Protein AF-0000000079696296 (afdb_homodimer)

Structure (mmCIF, N/CA/C/O backbone):
data_AF-0000000079696296-model_v1
#
loop_
_entity.id
_entity.type
_entity.pdbx_description
1 polymer 'Uncharacterized protein'
#
loop_
_atom_site.group_PDB
_atom_site.id
_atom_site.type_symbol
_atom_site.label_atom_id
_atom_site.label_alt_id
_atom_site.label_comp_id
_atom_site.label_asym_id
_atom_site.label_entity_id
_atom_site.label_seq_id
_atom_site.pdbx_PDB_ins_code
_atom_site.Cartn_x
_atom_site.Cartn_y
_atom_site.Cartn_z
_atom_site.occupancy
_atom_site.B_iso_or_equiv
_atom_site.auth_seq_id
_atom_site.auth_comp_id
_atom_site.auth_asym_id
_atom_site.auth_atom_id
_atom_site.pdbx_PDB_model_num
ATOM 1 N N . MET A 1 1 ? -10.234 24.984 3.297 1 81.88 1 MET A N 1
ATOM 2 C CA . MET A 1 1 ? -9.164 25.359 4.211 1 81.88 1 MET A CA 1
ATOM 3 C C . MET A 1 1 ? -8.484 26.656 3.75 1 81.88 1 MET A C 1
ATOM 5 O O . MET A 1 1 ? -7.59 27.156 4.422 1 81.88 1 MET A O 1
ATOM 9 N N . LYS A 1 2 ? -9.031 27.219 2.721 1 84.88 2 LYS A N 1
ATOM 10 C CA . LYS A 1 2 ? -8.477 28.453 2.209 1 84.88 2 LYS A CA 1
ATOM 11 C C . LYS A 1 2 ? -8.562 29.578 3.254 1 84.88 2 LYS A C 1
ATOM 13 O O . LYS A 1 2 ? -7.66 30.406 3.359 1 84.88 2 LYS A O 1
ATOM 18 N N . ASP A 1 3 ? -9.648 29.547 3.98 1 90.44 3 ASP A N 1
ATOM 19 C CA . ASP A 1 3 ? -9.867 30.578 5 1 90.44 3 ASP A CA 1
ATOM 20 C C . ASP A 1 3 ? -8.781 30.516 6.074 1 90.44 3 ASP A C 1
ATOM 22 O O . ASP A 1 3 ? -8.344 31.562 6.582 1 90.44 3 ASP A O 1
ATOM 26 N N . ILE A 1 4 ? -8.289 29.391 6.375 1 94.56 4 ILE A N 1
ATOM 27 C CA . ILE A 1 4 ? -7.273 29.25 7.41 1 94.56 4 ILE A CA 1
ATOM 28 C C . ILE A 1 4 ? -5.902 29.625 6.84 1 94.56 4 ILE A C 1
ATOM 30 O O . ILE A 1 4 ? -5.121 30.328 7.488 1 94.56 4 ILE A O 1
ATOM 34 N N . TRP A 1 5 ? -5.648 29.234 5.625 1 94.5 5 TRP A N 1
ATOM 35 C CA . TRP A 1 5 ? -4.383 29.578 4.98 1 94.5 5 TRP A CA 1
ATOM 36 C C . TRP A 1 5 ? -4.211 31.094 4.875 1 94.5 5 TRP A C 1
ATOM 38 O O . TRP A 1 5 ? -3.096 31.609 4.984 1 94.5 5 TRP A O 1
ATOM 48 N N . ASN A 1 6 ? -5.367 31.781 4.785 1 93.5 6 ASN A N 1
ATOM 49 C CA . ASN A 1 6 ? -5.316 33.219 4.508 1 93.5 6 ASN A CA 1
ATOM 50 C C . ASN A 1 6 ? -5.574 34.031 5.766 1 93.5 6 ASN A C 1
ATOM 52 O O . ASN A 1 6 ? -5.867 35.219 5.68 1 93.5 6 ASN A O 1
ATOM 56 N N . LEU A 1 7 ? -5.559 33.438 6.816 1 94.25 7 LEU A N 1
ATOM 57 C CA . LEU A 1 7 ? -5.672 34.188 8.055 1 94.25 7 LEU A CA 1
ATOM 58 C C . LEU A 1 7 ? -4.652 35.344 8.086 1 94.25 7 LEU A C 1
ATOM 60 O O . LEU A 1 7 ? -3.506 35.156 7.676 1 94.25 7 LEU A O 1
ATOM 64 N N . GLN A 1 8 ? -5.137 36.469 8.555 1 93.5 8 GLN A N 1
ATOM 65 C CA . GLN A 1 8 ? -4.227 37.594 8.695 1 93.5 8 GLN A CA 1
ATOM 66 C C . GLN A 1 8 ? -3.064 37.25 9.625 1 93.5 8 GLN A C 1
ATOM 68 O O . GLN A 1 8 ? -3.238 36.531 10.609 1 93.5 8 GLN A O 1
ATOM 73 N N . PRO A 1 9 ? -1.909 37.844 9.234 1 90.94 9 PRO A N 1
ATOM 74 C CA . PRO A 1 9 ? -0.784 37.625 10.141 1 90.94 9 PRO A CA 1
ATOM 75 C C . PRO A 1 9 ? -1.109 38 11.586 1 90.94 9 PRO A C 1
ATOM 77 O O . PRO A 1 9 ? -1.724 39.031 11.844 1 90.94 9 PRO A O 1
ATOM 80 N N . GLY A 1 10 ? -0.818 37.125 12.477 1 91.56 10 GLY A N 1
ATOM 81 C CA . GLY A 1 10 ? -1.023 37.406 13.891 1 91.56 10 GLY A CA 1
ATOM 82 C C . GLY A 1 10 ? -2.326 36.812 14.422 1 91.56 10 GLY A C 1
ATOM 83 O O . GLY A 1 10 ? -2.52 36.719 15.633 1 91.56 10 GLY A O 1
ATOM 84 N N . THR A 1 11 ? -3.23 36.531 13.461 1 95.69 11 THR A N 1
ATOM 85 C CA . THR A 1 11 ? -4.484 35.906 13.867 1 95.69 11 THR A CA 1
ATOM 86 C C . THR A 1 11 ? -4.348 34.406 13.891 1 95.69 11 THR A C 1
ATOM 88 O O . THR A 1 11 ? -3.877 33.781 12.922 1 95.69 11 THR A O 1
ATOM 91 N N . ARG A 1 12 ? -4.711 33.875 15.102 1 96.88 12 ARG A N 1
ATOM 92 C CA . ARG A 1 12 ? -4.617 32.406 15.25 1 96.88 12 ARG A CA 1
ATOM 93 C C . ARG A 1 12 ? -5.91 31.828 15.812 1 96.88 12 ARG A C 1
ATOM 95 O O . ARG A 1 12 ? -6.629 32.5 16.547 1 96.88 12 ARG A O 1
ATOM 102 N N . ILE A 1 13 ? -6.145 30.594 15.461 1 97.19 13 ILE A N 1
ATOM 103 C CA . ILE A 1 13 ? -7.262 29.844 16.016 1 97.19 13 ILE A CA 1
ATOM 104 C C . ILE A 1 13 ? -6.824 29.125 17.281 1 97.19 13 ILE A C 1
ATOM 106 O O . ILE A 1 13 ? -5.875 28.328 17.266 1 97.19 13 ILE A O 1
ATOM 110 N N . VAL A 1 14 ? -7.523 29.438 18.328 1 96.94 14 VAL A N 1
ATOM 111 C CA . VAL A 1 14 ? -7.168 28.828 19.609 1 96.94 14 VAL A CA 1
ATOM 112 C C . VAL A 1 14 ? -7.766 27.422 19.688 1 96.94 14 VAL A C 1
ATOM 114 O O . VAL A 1 14 ? -8.961 27.234 19.469 1 96.94 14 VAL A O 1
ATOM 117 N N . VAL A 1 15 ? -6.867 26.422 19.953 1 96.88 15 VAL A N 1
ATOM 118 C CA . VAL A 1 15 ? -7.316 25.031 20.078 1 96.88 15 VAL A CA 1
ATOM 119 C C . VAL A 1 15 ? -7.105 24.547 21.516 1 96.88 15 VAL A C 1
ATOM 121 O O . VAL A 1 15 ? -6 24.656 22.047 1 96.88 15 VAL A O 1
ATOM 124 N N . GLU A 1 16 ? -8.195 24.062 22.031 1 95.44 16 GLU A N 1
ATOM 125 C CA . GLU A 1 16 ? -8.094 23.469 23.359 1 95.44 16 GLU A CA 1
ATOM 126 C C . GLU A 1 16 ? -7.648 22.016 23.297 1 95.44 16 GLU A C 1
ATOM 128 O O . GLU A 1 16 ? -7.77 21.375 22.266 1 95.44 16 GLU A O 1
ATOM 133 N N . ALA A 1 17 ? -7.121 21.531 24.406 1 95.88 17 ALA A N 1
ATOM 134 C CA . ALA A 1 17 ? -6.699 20.141 24.5 1 95.88 17 ALA A CA 1
ATOM 135 C C . ALA A 1 17 ? -7.164 19.5 25.812 1 95.88 17 ALA A C 1
ATOM 137 O O . ALA A 1 17 ? -7.445 20.219 26.781 1 95.88 17 ALA A O 1
ATOM 138 N N . ASN A 1 18 ? -7.281 18.266 25.828 1 95.69 18 ASN A N 1
ATOM 139 C CA . ASN A 1 18 ? -7.625 17.578 27.062 1 95.69 18 ASN A CA 1
ATOM 140 C C . ASN A 1 18 ? -6.395 17.359 27.953 1 95.69 18 ASN A C 1
ATOM 142 O O . ASN A 1 18 ? -5.324 17.906 27.672 1 95.69 18 ASN A O 1
ATOM 146 N N . GLN A 1 19 ? -6.574 16.594 28.906 1 94.44 19 GLN A N 1
ATOM 147 C CA . GLN A 1 19 ? -5.516 16.406 29.891 1 94.44 19 GLN A CA 1
ATOM 148 C C . GLN A 1 19 ? -4.328 15.656 29.297 1 94.44 19 GLN A C 1
ATOM 150 O O . GLN A 1 19 ? -3.225 15.688 29.844 1 94.44 19 GLN A O 1
ATOM 155 N N . TYR A 1 20 ? -4.582 14.992 28.141 1 93.5 20 TYR A N 1
ATOM 156 C CA . TYR A 1 20 ? -3.529 14.219 27.5 1 93.5 20 TYR A CA 1
ATOM 157 C C . TYR A 1 20 ? -2.875 15.016 26.375 1 93.5 20 TYR A C 1
ATOM 159 O O . TYR A 1 20 ? -2.033 14.484 25.641 1 93.5 20 TYR A O 1
ATOM 167 N N . GLY A 1 21 ? -3.373 16.25 26.188 1 93.38 21 GLY A N 1
ATOM 168 C CA . GLY A 1 21 ? -2.775 17.078 25.156 1 93.38 21 GLY A CA 1
ATOM 169 C C . GLY A 1 21 ? -3.395 16.859 23.781 1 93.38 21 GLY A C 1
ATOM 170 O O . GLY A 1 21 ? -2.826 17.266 22.766 1 93.38 21 GLY A O 1
ATOM 171 N N . GLN A 1 22 ? -4.527 16.172 23.828 1 93.94 22 GLN A N 1
ATOM 172 C CA . GLN A 1 22 ? -5.227 15.938 22.578 1 93.94 22 GLN A CA 1
ATOM 173 C C . GLN A 1 22 ? -6.199 17.078 22.266 1 93.94 22 GLN A C 1
ATOM 175 O O . GLN A 1 22 ? -6.965 17.5 23.125 1 93.94 22 GLN A O 1
ATOM 180 N N . PRO A 1 23 ? -6.113 17.562 21.016 1 95.38 23 PRO A N 1
ATOM 181 C CA . PRO A 1 23 ? -7.062 18.625 20.656 1 95.38 23 PRO A CA 1
ATOM 182 C C . PRO A 1 23 ? -8.516 18.203 20.859 1 95.38 23 PRO A C 1
ATOM 184 O O . PRO A 1 23 ? -8.883 17.062 20.531 1 95.38 23 PRO A O 1
ATOM 187 N N . ILE A 1 24 ? -9.281 19.078 21.375 1 94.75 24 ILE A N 1
ATOM 188 C CA . ILE A 1 24 ? -10.695 18.812 21.594 1 94.75 24 ILE A CA 1
ATOM 189 C C . ILE A 1 24 ? -11.531 20 21.156 1 94.75 24 ILE A C 1
ATOM 191 O O . ILE A 1 24 ? -11 21.109 21 1 94.75 24 ILE A O 1
ATOM 195 N N . GLY A 1 25 ? -12.852 19.781 20.938 1 92.19 25 GLY A N 1
ATOM 196 C CA . GLY A 1 25 ? -13.758 20.875 20.578 1 92.19 25 GLY A CA 1
ATOM 197 C C . GLY A 1 25 ? -13.852 21.078 19.078 1 92.19 25 GLY A C 1
ATOM 198 O O . GLY A 1 25 ? -13.305 20.312 18.297 1 92.19 25 GLY A O 1
ATOM 199 N N . LYS A 1 26 ? -14.594 22.062 18.766 1 92.75 26 LYS A N 1
ATOM 200 C CA . LYS A 1 26 ? -14.883 22.328 17.359 1 92.75 26 LYS A CA 1
ATOM 201 C C . LYS A 1 26 ? -13.625 22.75 16.609 1 92.75 26 LYS A C 1
ATOM 203 O O . LYS A 1 26 ? -13.438 22.375 15.445 1 92.75 26 LYS A O 1
ATOM 208 N N . GLU A 1 27 ? -12.766 23.438 17.312 1 94.12 27 GLU A N 1
ATOM 209 C CA . GLU A 1 27 ? -11.562 23.922 16.656 1 94.12 27 GLU A CA 1
ATOM 210 C C . GLU A 1 27 ? -10.562 22.797 16.391 1 94.12 27 GLU A C 1
ATOM 212 O O . GLU A 1 27 ? -9.68 22.922 15.547 1 94.12 27 GLU A O 1
ATOM 217 N N . ALA A 1 28 ? -10.719 21.719 17.125 1 95.38 28 ALA A N 1
ATOM 218 C CA . ALA A 1 28 ? -9.883 20.547 16.891 1 95.38 28 ALA A CA 1
ATOM 219 C C . ALA A 1 28 ? -10.094 20 15.477 1 95.38 28 ALA A C 1
ATOM 221 O O . ALA A 1 28 ? -9.141 19.562 14.82 1 95.38 28 ALA A O 1
ATOM 222 N N . SER A 1 29 ? -11.312 20.062 15.023 1 95.75 29 SER A N 1
ATOM 223 C CA . SER A 1 29 ? -11.625 19.594 13.68 1 95.75 29 SER A CA 1
ATOM 224 C C . SER A 1 29 ? -10.938 20.438 12.617 1 95.75 29 SER A C 1
ATOM 226 O O . SER A 1 29 ? -10.453 19.922 11.609 1 95.75 29 SER A O 1
ATOM 228 N N . LYS A 1 30 ? -10.906 21.719 12.891 1 96.19 30 LYS A N 1
ATOM 229 C CA . LYS A 1 30 ? -10.242 22.625 11.953 1 96.19 30 LYS A CA 1
ATOM 230 C C . LYS A 1 30 ? -8.742 22.328 11.875 1 96.19 30 LYS A C 1
ATOM 232 O O . LYS A 1 30 ? -8.156 22.359 10.797 1 96.19 30 LYS A O 1
ATOM 237 N N . LEU A 1 31 ? -8.219 22 12.977 1 97.12 31 LEU A N 1
ATOM 238 C CA . LEU A 1 31 ? -6.797 21.656 13.016 1 97.12 31 LEU A CA 1
ATOM 239 C C . LEU A 1 31 ? -6.512 20.422 12.188 1 97.12 31 LEU A C 1
ATOM 241 O O . LEU A 1 31 ? -5.629 20.422 11.328 1 97.12 31 LEU A O 1
ATOM 245 N N . VAL A 1 32 ? -7.277 19.438 12.414 1 96.75 32 VAL A N 1
ATOM 246 C CA . VAL A 1 32 ? -7.07 18.156 11.734 1 96.75 32 VAL A CA 1
ATOM 247 C C . VAL A 1 32 ? -7.207 18.344 10.227 1 96.75 32 VAL A C 1
ATOM 249 O O . VAL A 1 32 ? -6.383 17.859 9.453 1 96.75 32 VAL A O 1
ATOM 252 N N . GLU A 1 33 ? -8.219 19.094 9.82 1 97.25 33 GLU A N 1
ATOM 253 C CA . GLU A 1 33 ? -8.422 19.375 8.398 1 97.25 33 GLU A CA 1
ATOM 254 C C . GLU A 1 33 ? -7.238 20.141 7.812 1 97.25 33 GLU A C 1
ATOM 256 O O . GLU A 1 33 ? -6.793 19.859 6.699 1 97.25 33 GLU A O 1
ATOM 261 N N . PHE A 1 34 ? -6.75 21.031 8.547 1 98 34 PHE A N 1
ATOM 262 C CA . PHE A 1 34 ? -5.629 21.844 8.086 1 98 34 PHE A CA 1
ATOM 263 C C . PHE A 1 34 ? -4.379 20.984 7.914 1 98 34 PHE A C 1
ATOM 265 O O . PHE A 1 34 ? -3.672 21.109 6.91 1 98 34 PHE A O 1
ATOM 272 N N . LEU A 1 35 ? -4.117 20.078 8.906 1 98.25 35 LEU A N 1
ATOM 273 C CA . LEU A 1 35 ? -2.973 19.172 8.797 1 98.25 35 LEU A CA 1
ATOM 274 C C . LEU A 1 35 ? -3.08 18.297 7.547 1 98.25 35 LEU A C 1
ATOM 276 O O . LEU A 1 35 ? -2.072 18 6.902 1 98.25 35 LEU A O 1
ATOM 280 N N . GLY A 1 36 ? -4.289 17.969 7.23 1 98 36 GLY A N 1
ATOM 281 C CA . GLY A 1 36 ? -4.535 17.219 6.004 1 98 36 GLY A CA 1
ATOM 282 C C . GLY A 1 36 ? -4.141 18 4.754 1 98 36 GLY A C 1
ATOM 283 O O . GLY A 1 36 ? -3.582 17.422 3.818 1 98 36 GLY A O 1
ATOM 284 N N . THR A 1 37 ? -4.426 19.281 4.719 1 97.69 37 THR A N 1
ATOM 285 C CA . THR A 1 37 ? -4.059 20.109 3.566 1 97.69 37 THR A CA 1
ATOM 286 C C . THR A 1 37 ? -2.543 20.219 3.449 1 97.69 37 THR A C 1
ATOM 288 O O . THR A 1 37 ? -1.997 20.203 2.346 1 97.69 37 THR A O 1
ATOM 291 N N . ILE A 1 38 ? -1.916 20.312 4.566 1 97.25 38 ILE A N 1
ATOM 292 C CA . ILE A 1 38 ? -0.458 20.375 4.578 1 97.25 38 ILE A CA 1
ATOM 293 C C . ILE A 1 38 ? 0.114 19.078 3.99 1 97.25 38 ILE A C 1
ATOM 295 O O . ILE A 1 38 ? 0.98 19.125 3.113 1 97.25 38 ILE A O 1
ATOM 299 N N . ALA A 1 39 ? -0.411 17.953 4.441 1 97.31 39 ALA A N 1
ATOM 300 C CA . ALA A 1 39 ? 0.077 16.641 4.023 1 97.31 39 ALA A CA 1
ATOM 301 C C . ALA A 1 39 ? -0.071 16.453 2.514 1 97.31 39 ALA A C 1
ATOM 303 O O . ALA A 1 39 ? 0.713 15.742 1.889 1 97.31 39 ALA A O 1
ATOM 304 N N . ARG A 1 40 ? -1.024 17.203 1.96 1 95.81 40 ARG A N 1
ATOM 305 C CA . ARG A 1 40 ? -1.335 17.016 0.547 1 95.81 40 ARG A CA 1
ATOM 306 C C . ARG A 1 40 ? -0.688 18.094 -0.31 1 95.81 40 ARG A C 1
ATOM 308 O O . ARG A 1 40 ? -0.879 18.125 -1.527 1 95.81 40 ARG A O 1
ATOM 315 N N . THR A 1 41 ? 0.033 18.984 0.364 1 93.75 41 THR A N 1
ATOM 316 C CA . THR A 1 41 ? 0.703 20.062 -0.357 1 93.75 41 THR A CA 1
ATOM 317 C C . THR A 1 41 ? 2.176 19.719 -0.579 1 93.75 41 THR A C 1
ATOM 319 O O . THR A 1 41 ? 2.99 19.844 0.338 1 93.75 41 THR A O 1
ATOM 322 N N . GLY A 1 42 ? 2.543 19.422 -1.773 1 91.44 42 GLY A N 1
ATOM 323 C CA . GLY A 1 42 ? 3.854 18.906 -2.133 1 91.44 42 GLY A CA 1
ATOM 324 C C . GLY A 1 42 ? 4.98 19.875 -1.852 1 91.44 42 GLY A C 1
ATOM 325 O O . GLY A 1 42 ? 6.094 19.469 -1.525 1 91.44 42 GLY A O 1
ATOM 326 N N . SER A 1 43 ? 4.691 21.141 -1.974 1 91.69 43 SER A N 1
ATOM 327 C CA . SER A 1 43 ? 5.723 22.156 -1.73 1 91.69 43 SER A CA 1
ATOM 328 C C . SER A 1 43 ? 6.055 22.25 -0.245 1 91.69 43 SER A C 1
ATOM 330 O O . SER A 1 43 ? 7.129 22.734 0.124 1 91.69 43 SER A O 1
ATOM 332 N N . ILE A 1 44 ? 5.152 21.797 0.609 1 94.88 44 ILE A N 1
ATOM 333 C CA . ILE A 1 44 ? 5.34 21.828 2.055 1 94.88 44 ILE A CA 1
ATOM 334 C C . ILE A 1 44 ? 5.766 20.453 2.561 1 94.88 44 ILE A C 1
ATOM 336 O O . ILE A 1 44 ? 6.688 20.344 3.369 1 94.88 44 ILE A O 1
ATOM 340 N N . CYS A 1 45 ? 5.059 19.516 2.078 1 95 45 CYS A N 1
ATOM 341 C CA . CYS A 1 45 ? 5.277 18.125 2.465 1 95 45 CYS A CA 1
ATOM 342 C C . CYS A 1 45 ? 5.586 17.266 1.246 1 95 45 CYS A C 1
ATOM 344 O O . CYS A 1 45 ? 4.699 16.594 0.708 1 95 45 CYS A O 1
ATOM 346 N N . PRO A 1 46 ? 6.812 17.203 0.864 1 91.94 46 PRO A N 1
ATOM 347 C CA . PRO A 1 46 ? 7.16 16.531 -0.389 1 91.94 46 PRO A CA 1
ATOM 348 C C . PRO A 1 46 ? 6.875 15.031 -0.352 1 91.94 46 PRO A C 1
ATOM 350 O O . PRO A 1 46 ? 7.043 14.391 0.69 1 91.94 46 PRO A O 1
ATOM 353 N N . LEU A 1 47 ? 6.594 14.523 -1.513 1 91.44 47 LEU A N 1
ATOM 354 C CA . LEU A 1 47 ? 6.207 13.117 -1.613 1 91.44 47 LEU A CA 1
ATOM 355 C C . LEU A 1 47 ? 7.336 12.289 -2.225 1 91.44 47 LEU A C 1
ATOM 357 O O . LEU A 1 47 ? 7.207 11.07 -2.365 1 91.44 47 LEU A O 1
ATOM 361 N N . ASN A 1 48 ? 8.422 12.867 -2.514 1 84.75 48 ASN A N 1
ATOM 362 C CA . ASN A 1 48 ? 9.469 12.203 -3.285 1 84.75 48 ASN A CA 1
ATOM 363 C C . ASN A 1 48 ? 10.312 11.281 -2.41 1 84.75 48 ASN A C 1
ATOM 365 O O . ASN A 1 48 ? 11.141 10.523 -2.918 1 84.75 48 ASN A O 1
ATOM 369 N N . THR A 1 49 ? 10.102 11.453 -1.119 1 88.12 49 THR A N 1
ATOM 370 C CA . THR A 1 49 ? 10.781 10.516 -0.226 1 88.12 49 THR A CA 1
ATOM 371 C C . THR A 1 49 ? 9.883 9.336 0.108 1 88.12 49 THR A C 1
ATOM 373 O O . THR A 1 49 ? 8.672 9.492 0.292 1 88.12 49 THR A O 1
ATOM 376 N N . LYS A 1 50 ? 10.453 8.219 0.134 1 87.31 50 LYS A N 1
ATOM 377 C CA . LYS A 1 50 ? 9.688 7.008 0.414 1 87.31 50 LYS A CA 1
ATOM 378 C C . LYS A 1 50 ? 9.172 7.004 1.852 1 87.31 50 LYS A C 1
ATOM 380 O O . LYS A 1 50 ? 8 6.723 2.094 1 87.31 50 LYS A O 1
ATOM 385 N N . HIS A 1 51 ? 10.094 7.371 2.844 1 94.19 51 HIS A N 1
ATOM 386 C CA . HIS A 1 51 ? 9.766 7.246 4.258 1 94.19 51 HIS A CA 1
ATOM 387 C C . HIS A 1 51 ? 9.719 8.609 4.938 1 94.19 51 HIS A C 1
ATOM 389 O O . HIS A 1 51 ? 10.562 9.469 4.676 1 94.19 51 HIS A O 1
ATOM 395 N N . TRP A 1 52 ? 8.789 8.82 5.746 1 96.69 52 TRP A N 1
ATOM 396 C CA . TRP A 1 52 ? 8.594 10.023 6.551 1 96.69 52 TRP A CA 1
ATOM 397 C C . TRP A 1 52 ? 9.859 10.367 7.332 1 96.69 52 TRP A C 1
ATOM 399 O O . TRP A 1 52 ? 10.242 11.531 7.414 1 96.69 52 TRP A O 1
ATOM 409 N N . LYS A 1 53 ? 10.5 9.375 7.852 1 96.44 53 LYS A N 1
ATOM 410 C CA . LYS A 1 53 ? 11.664 9.586 8.703 1 96.44 53 LYS A CA 1
ATOM 411 C C . LYS A 1 53 ? 12.844 10.133 7.902 1 96.44 53 LYS A C 1
ATOM 413 O O . LYS A 1 53 ? 13.844 10.562 8.477 1 96.44 53 LYS A O 1
ATOM 418 N N . HIS A 1 54 ? 12.75 10.133 6.562 1 95.62 54 HIS A N 1
ATOM 419 C CA . HIS A 1 54 ? 13.828 10.625 5.711 1 95.62 54 HIS A CA 1
ATOM 420 C C . HIS A 1 54 ? 13.633 12.094 5.363 1 95.62 54 HIS A C 1
ATOM 422 O O . HIS A 1 54 ? 14.484 12.703 4.719 1 95.62 54 HIS A O 1
ATOM 428 N N . LEU A 1 55 ? 12.516 12.727 5.715 1 96.31 55 LEU A N 1
ATOM 429 C CA . LEU A 1 55 ? 12.359 14.164 5.516 1 96.31 55 LEU A CA 1
ATOM 430 C C . LEU A 1 55 ? 13.359 14.945 6.359 1 96.31 55 LEU A C 1
ATOM 432 O O . LEU A 1 55 ? 13.641 14.57 7.5 1 96.31 55 LEU A O 1
ATOM 436 N N . SER A 1 56 ? 13.797 16.016 5.723 1 96.62 56 SER A N 1
ATOM 437 C CA . SER A 1 56 ? 14.781 16.828 6.422 1 96.62 56 SER A CA 1
ATOM 438 C C . SER A 1 56 ? 14.164 17.547 7.617 1 96.62 56 SER A C 1
ATOM 440 O O . SER A 1 56 ? 12.953 17.781 7.648 1 96.62 56 SER A O 1
ATOM 442 N N . LYS A 1 57 ? 15.047 17.953 8.531 1 97.06 57 LYS A N 1
ATOM 443 C CA . LYS A 1 57 ? 14.617 18.734 9.695 1 97.06 57 LYS A CA 1
ATOM 444 C C . LYS A 1 57 ? 14 20.062 9.273 1 97.06 57 LYS A C 1
ATOM 446 O O . LYS A 1 57 ? 13.062 20.547 9.906 1 97.06 57 LYS A O 1
ATOM 451 N N . TYR A 1 58 ? 14.5 20.578 8.141 1 97.38 58 TYR A N 1
ATOM 452 C CA . TYR A 1 58 ? 14.016 21.859 7.656 1 97.38 58 TYR A CA 1
ATOM 453 C C . TYR A 1 58 ? 12.562 21.75 7.215 1 97.38 58 TYR A C 1
ATOM 455 O O . TYR A 1 58 ? 11.758 22.641 7.508 1 97.38 58 TYR A O 1
ATOM 463 N N . VAL A 1 59 ? 12.227 20.672 6.582 1 97.5 59 VAL A N 1
ATOM 464 C CA . VAL A 1 59 ? 10.859 20.453 6.137 1 97.5 59 VAL A CA 1
ATOM 465 C C . VAL A 1 59 ? 9.93 20.328 7.348 1 97.5 59 VAL A C 1
A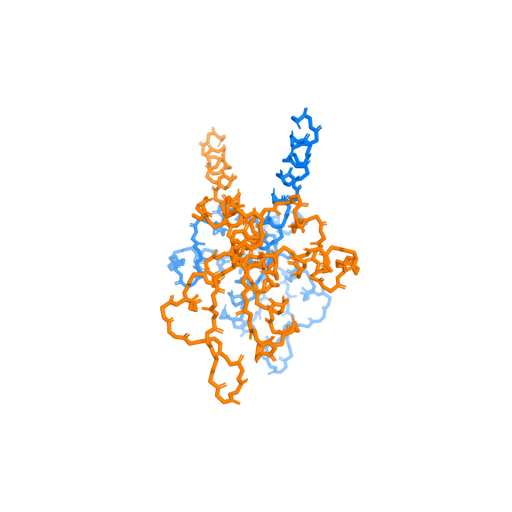TOM 467 O O . VAL A 1 59 ? 8.883 20.969 7.402 1 97.5 59 VAL A O 1
ATOM 470 N N . LEU A 1 60 ? 10.359 19.531 8.344 1 98.56 60 LEU A N 1
ATOM 471 C CA . LEU A 1 60 ? 9.547 19.297 9.539 1 98.56 60 LEU A CA 1
ATOM 472 C C . LEU A 1 60 ? 9.344 20.594 10.32 1 98.56 60 LEU A C 1
ATOM 474 O O . LEU A 1 60 ? 8.242 20.875 10.781 1 98.56 60 LEU A O 1
ATOM 478 N N . GLU A 1 61 ? 10.391 21.391 10.398 1 98.56 61 GLU A N 1
ATOM 479 C CA . GLU A 1 61 ? 10.32 22.688 11.094 1 98.56 61 GLU A CA 1
ATOM 480 C C . GLU A 1 61 ? 9.383 23.641 10.367 1 98.56 61 GLU A C 1
ATOM 482 O O . GLU A 1 61 ? 8.664 24.422 11 1 98.56 61 GLU A O 1
ATOM 487 N N . ASN A 1 62 ? 9.461 23.594 9.07 1 98.56 62 ASN A N 1
ATOM 488 C CA . ASN A 1 62 ? 8.578 24.453 8.289 1 98.56 62 ASN A CA 1
ATOM 489 C C . ASN A 1 62 ? 7.109 24.094 8.492 1 98.56 62 ASN A C 1
ATOM 491 O O . ASN A 1 62 ? 6.262 24.969 8.617 1 98.56 62 ASN A O 1
ATOM 495 N N . ILE A 1 63 ? 6.793 22.797 8.539 1 98.69 63 ILE A N 1
ATOM 496 C CA . ILE A 1 63 ? 5.43 22.344 8.789 1 98.69 63 ILE A CA 1
ATOM 497 C C . ILE A 1 63 ? 4.945 22.891 10.133 1 98.69 63 ILE A C 1
ATOM 499 O O . ILE A 1 63 ? 3.863 23.484 10.219 1 98.69 63 ILE A O 1
ATOM 503 N N . LEU A 1 64 ? 5.785 22.766 11.109 1 98.62 64 LEU A N 1
ATOM 504 C CA . LEU A 1 64 ? 5.402 23.219 12.445 1 98.62 64 LEU A CA 1
ATOM 505 C C . LEU A 1 64 ? 5.207 24.734 12.477 1 98.62 64 LEU A C 1
ATOM 507 O O . LEU A 1 64 ? 4.27 25.234 13.102 1 98.62 64 LEU A O 1
ATOM 511 N N . ARG A 1 65 ? 6.105 25.453 11.812 1 98.06 65 ARG A N 1
ATOM 512 C CA . ARG A 1 65 ? 5.992 26.906 11.742 1 98.06 65 ARG A CA 1
ATOM 513 C C . ARG A 1 65 ? 4.645 27.312 11.156 1 98.06 65 ARG A C 1
ATOM 515 O O . ARG A 1 65 ? 3.961 28.172 11.719 1 98.06 65 ARG A O 1
ATOM 522 N N . ILE A 1 66 ? 4.285 26.688 10.102 1 97.69 66 ILE A N 1
ATOM 523 C CA . ILE A 1 66 ? 3.031 27.016 9.422 1 97.69 66 ILE A CA 1
ATOM 524 C C . ILE A 1 66 ? 1.854 26.734 10.359 1 97.69 66 ILE A C 1
ATOM 526 O O . ILE A 1 66 ? 0.939 27.547 10.477 1 97.69 66 ILE A O 1
ATOM 530 N N . VAL A 1 67 ? 1.895 25.578 11.016 1 98.06 67 VAL A N 1
ATOM 531 C CA . VAL A 1 67 ? 0.811 25.203 11.922 1 98.06 67 VAL A CA 1
ATOM 532 C C . VAL A 1 67 ? 0.703 26.219 13.047 1 98.06 67 VAL A C 1
ATOM 534 O O . VAL A 1 67 ? -0.39 26.703 13.352 1 98.06 67 VAL A O 1
ATOM 537 N N . HIS A 1 68 ? 1.82 26.641 13.586 1 97.62 68 HIS A N 1
ATOM 538 C CA . HIS A 1 68 ? 1.817 27.562 14.719 1 97.62 68 HIS A CA 1
ATOM 539 C C . HIS A 1 68 ? 1.461 28.984 14.281 1 97.62 68 HIS A C 1
ATOM 541 O O . HIS A 1 68 ? 1.024 29.797 15.102 1 97.62 68 HIS A O 1
ATOM 547 N N . GLU A 1 69 ? 1.639 29.266 13.07 1 97.38 69 GLU A N 1
ATOM 548 C CA . GLU A 1 69 ? 1.218 30.562 12.539 1 97.38 69 GLU A CA 1
ATOM 549 C C . GLU A 1 69 ? -0.303 30.672 12.484 1 97.38 69 GLU A C 1
ATOM 551 O O . GLU A 1 69 ? -0.859 31.766 12.57 1 97.38 69 GLU A O 1
ATOM 556 N N . LYS A 1 70 ? -0.977 29.562 12.336 1 97.69 70 LYS A N 1
ATOM 557 C CA . LYS A 1 70 ? -2.42 29.562 12.117 1 97.69 70 LYS A CA 1
ATOM 558 C C . LYS A 1 70 ? -3.168 29.156 13.383 1 97.69 70 LYS A C 1
ATOM 560 O O . LYS A 1 70 ? -4.316 29.562 13.586 1 97.69 70 LYS A O 1
ATOM 565 N N . PHE A 1 71 ? -2.498 28.375 14.211 1 97.69 71 PHE A N 1
ATOM 566 C CA . PHE A 1 71 ? -3.172 27.844 15.391 1 97.69 71 PHE A CA 1
ATOM 567 C C . PHE A 1 71 ? -2.396 28.188 16.656 1 97.69 71 PHE A C 1
ATOM 569 O O . PHE A 1 71 ? -1.165 28.141 16.672 1 97.69 71 PHE A O 1
ATOM 576 N N . ASP A 1 72 ? -3.133 28.594 17.656 1 97.38 72 ASP A N 1
ATOM 577 C CA . ASP A 1 72 ? -2.6 28.719 19 1 97.38 72 ASP A CA 1
ATOM 578 C C . ASP A 1 72 ? -2.92 27.484 19.844 1 97.38 72 ASP A C 1
ATOM 580 O O . ASP A 1 72 ? -4.047 27.328 20.328 1 97.38 72 ASP A O 1
ATOM 584 N N . LEU A 1 73 ? -1.945 26.688 20.078 1 96.56 73 LEU A N 1
ATOM 585 C CA . LEU A 1 73 ? -2.135 25.406 20.734 1 96.56 73 LEU A CA 1
ATOM 586 C C . LEU A 1 73 ? -1.835 25.5 22.219 1 96.56 73 LEU A C 1
ATOM 588 O O . LEU A 1 73 ? -1.98 24.516 22.953 1 96.56 73 LEU A O 1
ATOM 592 N N . GLN A 1 74 ? -1.391 26.656 22.625 1 91.5 74 GLN A N 1
ATOM 593 C CA . GLN A 1 74 ? -1.164 27.016 24.016 1 91.5 74 GLN A CA 1
ATOM 594 C C . GLN A 1 74 ? -0.219 26.016 24.688 1 91.5 74 GLN A C 1
ATOM 596 O O . GLN A 1 74 ? -0.368 25.703 25.875 1 91.5 74 GLN A O 1
ATOM 601 N N . GLY A 1 75 ? 0.663 25.469 23.891 1 90.38 75 GLY A N 1
ATOM 602 C CA . GLY A 1 75 ? 1.642 24.531 24.438 1 90.38 75 GLY A CA 1
ATOM 603 C C . GLY A 1 75 ? 1.024 23.25 24.922 1 90.38 75 GLY A C 1
ATOM 604 O O . GLY A 1 75 ? 1.708 22.406 25.531 1 90.38 75 GLY A O 1
ATOM 605 N N . LYS A 1 76 ? -0.22 23.031 24.641 1 93.06 76 LYS A N 1
ATOM 606 C CA . LYS A 1 76 ? -0.939 21.859 25.125 1 93.06 76 LYS A CA 1
ATOM 607 C C . LYS A 1 76 ? -0.78 20.688 24.172 1 93.06 76 LYS A C 1
ATOM 609 O O . LYS A 1 76 ? -0.803 19.531 24.594 1 93.06 76 LYS A O 1
ATOM 614 N N . VAL A 1 77 ? -0.647 20.969 22.953 1 95.19 77 VAL A N 1
ATOM 615 C CA . VAL A 1 77 ? -0.43 19.938 21.938 1 95.19 77 VAL A CA 1
ATOM 616 C C . VAL A 1 77 ? 1.049 19.891 21.562 1 95.19 77 VAL A C 1
ATOM 618 O O . VAL A 1 77 ? 1.626 20.906 21.156 1 95.19 77 VAL A O 1
ATOM 621 N N . LYS A 1 78 ? 1.592 18.688 21.672 1 96 78 LYS A N 1
ATOM 622 C CA . LYS A 1 78 ? 3.021 18.547 21.406 1 96 78 LYS A CA 1
ATOM 623 C C . LYS A 1 78 ? 3.326 18.609 19.922 1 96 78 LYS A C 1
ATOM 625 O O . LYS A 1 78 ? 2.586 18.062 19.109 1 96 78 LYS A O 1
ATOM 630 N N . ASP A 1 79 ? 4.484 19.25 19.656 1 97.06 79 ASP A N 1
ATOM 631 C CA . ASP A 1 79 ? 4.934 19.328 18.281 1 97.06 79 ASP A CA 1
ATOM 632 C C . ASP A 1 79 ? 5.074 17.938 17.656 1 97.06 79 ASP A C 1
ATOM 634 O O . ASP A 1 79 ? 4.738 17.734 16.5 1 97.06 79 ASP A O 1
ATOM 638 N N . SER A 1 80 ? 5.535 17.031 18.469 1 96.94 80 SER A N 1
ATOM 639 C CA . SER A 1 80 ? 5.73 15.664 17.984 1 96.94 80 SER A CA 1
ATOM 640 C C . SER A 1 80 ? 4.406 15.031 17.578 1 96.94 80 SER A C 1
ATOM 642 O O . SER A 1 80 ? 4.359 14.242 16.625 1 96.94 80 SER A O 1
ATOM 644 N N . ASP A 1 81 ? 3.371 15.383 18.266 1 97.06 81 ASP A N 1
ATOM 645 C CA . ASP A 1 81 ? 2.053 14.852 17.922 1 97.06 81 ASP A CA 1
ATOM 646 C C . ASP A 1 81 ? 1.548 15.43 16.609 1 97.06 81 ASP A C 1
ATOM 648 O O . ASP A 1 81 ? 0.916 14.727 15.812 1 97.06 81 ASP A O 1
ATOM 652 N N . ILE A 1 82 ? 1.82 16.672 16.438 1 97.81 82 ILE A N 1
ATOM 653 C CA . ILE A 1 82 ? 1.437 17.328 15.203 1 97.81 82 ILE A CA 1
ATOM 654 C C . ILE A 1 82 ? 2.139 16.656 14.023 1 97.81 82 ILE A C 1
ATOM 656 O O . ILE A 1 82 ? 1.492 16.266 13.047 1 97.81 82 ILE A O 1
ATOM 660 N N . LEU A 1 83 ? 3.414 16.453 14.188 1 98.5 83 LEU A N 1
ATOM 661 C CA . LEU A 1 83 ? 4.195 15.867 13.102 1 98.5 83 LEU A CA 1
ATOM 662 C C . LEU A 1 83 ? 3.771 14.43 12.852 1 98.5 83 LEU A C 1
ATOM 664 O O . LEU A 1 83 ? 3.688 13.992 11.695 1 98.5 83 LEU A O 1
ATOM 668 N N . SER A 1 84 ? 3.516 13.734 13.898 1 98.19 84 SER A N 1
ATOM 669 C CA . SER A 1 84 ? 3.051 12.352 13.75 1 98.19 84 SER A CA 1
ATOM 670 C C . SER A 1 84 ? 1.742 12.297 12.969 1 98.19 84 SER A C 1
ATOM 672 O O . SER A 1 84 ? 1.556 11.414 12.133 1 98.19 84 SER A O 1
ATOM 674 N N . HIS A 1 85 ? 0.896 13.219 13.242 1 98.25 85 HIS A N 1
ATOM 675 C CA . HIS A 1 85 ? -0.389 13.258 12.547 1 98.25 85 HIS A CA 1
ATOM 676 C C . HIS A 1 85 ? -0.213 13.617 11.078 1 98.25 85 HIS A C 1
ATOM 678 O O . HIS A 1 85 ? -0.836 13.008 10.203 1 98.25 85 HIS A O 1
ATOM 684 N N . VAL A 1 86 ? 0.623 14.562 10.812 1 98.5 86 VAL A N 1
ATOM 685 C CA . VAL A 1 86 ? 0.886 14.93 9.422 1 98.5 86 VAL A CA 1
ATOM 686 C C . VAL A 1 86 ? 1.507 13.75 8.68 1 98.5 86 VAL A C 1
ATOM 688 O O . VAL A 1 86 ? 1.136 13.461 7.539 1 98.5 86 VAL A O 1
AT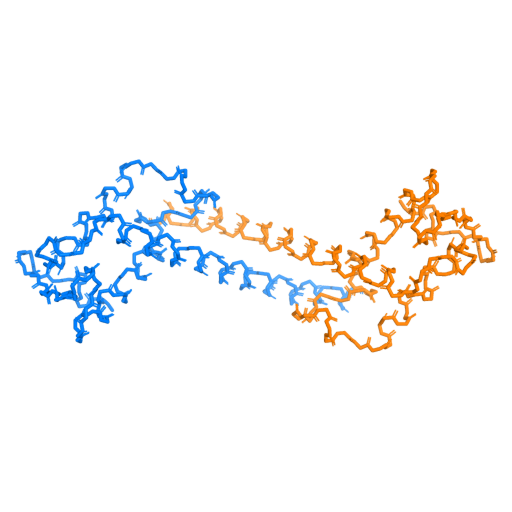OM 691 N N . GLY A 1 87 ? 2.441 13.102 9.359 1 98.44 87 GLY A N 1
ATOM 692 C CA . GLY A 1 87 ? 3.045 11.922 8.758 1 98.44 87 GLY A CA 1
ATOM 693 C C . GLY A 1 87 ? 2.029 10.859 8.383 1 98.44 87 GLY A C 1
ATOM 694 O O . GLY A 1 87 ? 2.113 10.273 7.301 1 98.44 87 GLY A O 1
ATOM 695 N N . LYS A 1 88 ? 1.136 10.602 9.25 1 98.44 88 LYS A N 1
ATOM 696 C CA . LYS A 1 88 ? 0.07 9.641 8.977 1 98.44 88 LYS A CA 1
ATOM 697 C C . LYS A 1 88 ? -0.784 10.086 7.797 1 98.44 88 LYS A C 1
ATOM 699 O O . LYS A 1 88 ? -1.112 9.281 6.922 1 98.44 88 LYS A O 1
ATOM 704 N N . LEU A 1 89 ? -1.16 11.359 7.785 1 98.12 89 LEU A N 1
ATOM 705 C CA . LEU A 1 89 ? -1.999 11.891 6.719 1 98.12 89 LEU A CA 1
ATOM 706 C C . LEU A 1 89 ? -1.265 11.867 5.383 1 98.12 89 LEU A C 1
ATOM 708 O O . LEU A 1 89 ? -1.871 11.602 4.344 1 98.12 89 LEU A O 1
ATOM 712 N N . ARG A 1 90 ? 0.003 12.141 5.395 1 97.56 90 ARG A N 1
ATOM 713 C CA . ARG A 1 90 ? 0.842 12.047 4.207 1 97.56 90 ARG A CA 1
ATOM 714 C C . ARG A 1 90 ? 0.883 10.617 3.674 1 97.56 90 ARG A C 1
ATOM 716 O O . ARG A 1 90 ? 0.84 10.398 2.463 1 97.56 90 ARG A O 1
ATOM 723 N N . LYS A 1 91 ? 1.055 9.727 4.59 1 97.19 91 LYS A N 1
ATOM 724 C CA . LYS A 1 91 ? 1.064 8.312 4.199 1 97.19 91 LYS A CA 1
ATOM 725 C C . LYS A 1 91 ? -0.264 7.91 3.568 1 97.19 91 LYS A C 1
ATOM 727 O O . LYS A 1 91 ? -0.286 7.227 2.543 1 97.19 91 LYS A O 1
ATOM 732 N N . GLU A 1 92 ? -1.316 8.312 4.156 1 97.62 92 GLU A N 1
ATOM 733 C CA . GLU A 1 92 ? -2.646 8.023 3.629 1 97.62 92 GLU A CA 1
ATOM 734 C C . GLU A 1 92 ? -2.842 8.648 2.252 1 97.62 92 GLU A C 1
ATOM 736 O O . GLU A 1 92 ? -3.414 8.031 1.356 1 97.62 92 GLU A O 1
ATOM 741 N N . PHE A 1 93 ? -2.379 9.812 2.113 1 96 93 PHE A N 1
ATOM 742 C CA . PHE A 1 93 ? -2.48 10.508 0.836 1 96 93 PHE A CA 1
ATOM 743 C C . PHE A 1 93 ? -1.68 9.781 -0.239 1 96 93 PHE A C 1
ATOM 745 O O . PHE A 1 93 ? -2.17 9.57 -1.352 1 96 93 PHE A O 1
ATOM 752 N N . LYS A 1 94 ? -0.447 9.398 0.096 1 94.62 94 LYS A N 1
ATOM 753 C CA . LYS A 1 94 ? 0.385 8.633 -0.826 1 94.62 94 LYS A CA 1
ATOM 754 C C . LYS A 1 94 ? -0.312 7.344 -1.251 1 94.62 94 LYS A C 1
ATOM 756 O O . LYS A 1 94 ? -0.306 6.988 -2.432 1 94.62 94 LYS A O 1
ATOM 761 N N . SER A 1 95 ? -0.837 6.66 -0.31 1 94.94 95 SER A N 1
ATOM 762 C CA . SER A 1 95 ? -1.562 5.43 -0.598 1 94.94 95 SER A CA 1
ATOM 763 C C . SER A 1 95 ? -2.729 5.684 -1.547 1 94.94 95 SER A C 1
ATOM 765 O O . SER A 1 95 ? -2.947 4.918 -2.488 1 94.94 95 SER A O 1
ATOM 767 N N . THR A 1 96 ? -3.479 6.789 -1.305 1 95.19 96 THR A N 1
ATOM 768 C CA . THR A 1 96 ? -4.605 7.172 -2.148 1 95.19 96 THR A CA 1
ATOM 769 C C . THR A 1 96 ? -4.141 7.441 -3.578 1 95.19 96 THR A C 1
ATOM 771 O O . THR A 1 96 ? -4.777 7 -4.535 1 95.19 96 THR A O 1
ATOM 774 N N . LEU A 1 97 ? -3.047 8.148 -3.689 1 93.44 97 LEU A N 1
ATOM 775 C CA . LEU A 1 97 ? -2.508 8.453 -5.012 1 93.44 97 LEU A CA 1
ATOM 776 C C . LEU A 1 97 ? -2.08 7.184 -5.734 1 93.44 97 LEU A C 1
ATOM 778 O O . LEU A 1 97 ? -2.35 7.023 -6.926 1 93.44 97 LEU A O 1
ATOM 782 N N . LYS A 1 98 ? -1.384 6.312 -5.02 1 93.25 98 LYS A N 1
ATOM 783 C CA . LYS A 1 98 ? -0.971 5.043 -5.613 1 93.25 98 LYS A CA 1
ATOM 784 C C . LYS A 1 98 ? -2.174 4.27 -6.145 1 93.25 98 LYS A C 1
ATOM 786 O O . LYS A 1 98 ? -2.145 3.764 -7.27 1 93.25 98 LYS A O 1
ATOM 791 N N . THR A 1 99 ? -3.145 4.184 -5.352 1 93.75 99 THR A N 1
ATOM 792 C CA . THR A 1 99 ? -4.355 3.471 -5.746 1 93.75 99 THR A CA 1
ATOM 793 C C . THR A 1 99 ? -4.98 4.109 -6.98 1 93.75 99 THR A C 1
ATOM 795 O O . THR A 1 99 ? -5.387 3.41 -7.91 1 93.75 99 THR A O 1
ATOM 798 N N . ARG A 1 100 ? -5.074 5.414 -6.957 1 92.06 100 ARG A N 1
ATOM 799 C CA . ARG A 1 100 ? -5.668 6.141 -8.07 1 92.06 100 ARG A CA 1
ATOM 800 C C . ARG A 1 100 ? -4.895 5.891 -9.359 1 92.06 100 ARG A C 1
ATOM 802 O O . ARG A 1 100 ? -5.484 5.566 -10.391 1 92.06 100 ARG A O 1
ATOM 809 N N . TYR A 1 101 ? -3.627 6.055 -9.281 1 89.56 101 TYR A N 1
ATOM 810 C CA . TYR A 1 101 ? -2.791 5.871 -10.461 1 89.56 101 TYR A CA 1
ATOM 811 C C . TYR A 1 101 ? -2.842 4.43 -10.945 1 89.56 101 TYR A C 1
ATOM 813 O O . TYR A 1 101 ? -2.854 4.172 -12.156 1 89.56 101 TYR A O 1
ATOM 821 N N . TYR A 1 102 ? -2.857 3.578 -10.07 1 90.38 102 TYR A N 1
ATOM 822 C CA . TYR A 1 102 ? -2.98 2.162 -10.398 1 90.38 102 TYR A CA 1
ATOM 823 C C . TYR A 1 102 ? -4.277 1.888 -11.148 1 90.38 102 TYR A C 1
ATOM 825 O O . TYR A 1 102 ? -4.266 1.25 -12.203 1 90.38 102 TYR A O 1
ATOM 833 N N . LYS A 1 103 ? -5.324 2.346 -10.609 1 90.06 103 LYS A N 1
ATOM 834 C CA . LYS A 1 103 ? -6.621 2.145 -11.25 1 90.06 103 LYS A CA 1
ATOM 835 C C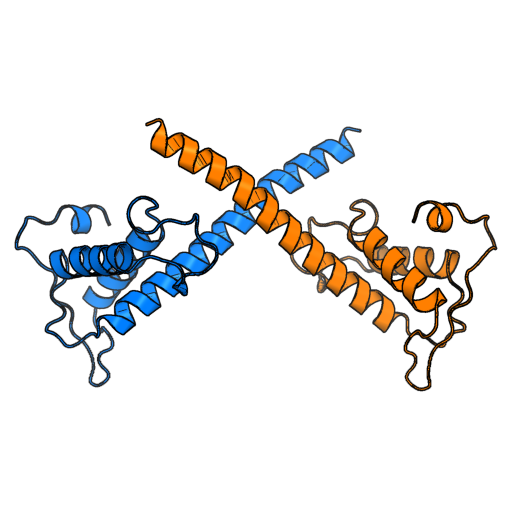 . LYS A 1 103 ? -6.637 2.729 -12.664 1 90.06 103 LYS A C 1
ATOM 837 O O . LYS A 1 103 ? -7.168 2.113 -13.586 1 90.06 103 LYS A O 1
ATOM 842 N N . GLU A 1 104 ? -6.125 3.812 -12.773 1 86.88 104 GLU A N 1
ATOM 843 C CA . GLU A 1 104 ? -6.062 4.48 -14.07 1 86.88 104 GLU A CA 1
ATOM 844 C C . GLU A 1 104 ? -5.246 3.668 -15.078 1 86.88 104 GLU A C 1
ATOM 846 O O . GLU A 1 104 ? -5.633 3.539 -16.234 1 86.88 104 GLU A O 1
ATOM 851 N N . MET A 1 105 ? -4.176 3.104 -14.625 1 85.75 105 MET A N 1
ATOM 852 C CA . MET A 1 105 ? -3.285 2.359 -15.508 1 85.75 105 MET A CA 1
ATOM 853 C C . MET A 1 105 ? -3.857 0.983 -15.828 1 85.75 105 MET A C 1
ATOM 855 O O . MET A 1 105 ? -3.764 0.516 -16.969 1 85.75 105 MET A O 1
ATOM 859 N N . VAL A 1 106 ? -4.391 0.315 -14.844 1 82.75 106 VAL A N 1
ATOM 860 C CA . VAL A 1 106 ? -4.969 -1.01 -15.055 1 82.75 106 VAL A CA 1
ATOM 861 C C . VAL A 1 106 ? -6.18 -0.909 -15.977 1 82.75 106 VAL A C 1
ATOM 863 O O . VAL A 1 106 ? -6.375 -1.754 -16.844 1 82.75 106 VAL A O 1
ATOM 866 N N . GLN A 1 107 ? -6.969 0.036 -15.719 1 80.5 107 GLN A N 1
ATOM 867 C CA . GLN A 1 107 ? -8.094 0.252 -16.609 1 80.5 107 GLN A CA 1
ATOM 868 C C . GLN A 1 107 ? -7.621 0.499 -18.047 1 80.5 107 GLN A C 1
ATOM 870 O O . GLN A 1 107 ? -8.219 -0.01 -19 1 80.5 107 GLN A O 1
ATOM 875 N N . GLU A 1 108 ? -6.539 1.191 -18.062 1 73.25 108 GLU A N 1
ATOM 876 C CA . GLU A 1 108 ? -5.961 1.446 -19.375 1 73.25 108 GLU A CA 1
ATOM 877 C C . GLU A 1 108 ? -5.367 0.175 -19.984 1 73.25 108 GLU A C 1
ATOM 879 O O . GLU A 1 108 ? -5.516 -0.085 -21.172 1 73.25 108 GLU A O 1
ATOM 884 N N . GLY A 1 109 ? -4.598 -0.546 -19.188 1 65.94 109 GLY A N 1
ATOM 885 C CA . GLY A 1 109 ? -4.012 -1.797 -19.641 1 65.94 109 GLY A CA 1
ATOM 886 C C . GLY A 1 109 ? -5.047 -2.824 -20.062 1 65.94 109 GLY A C 1
ATOM 887 O O . GLY A 1 109 ? -4.895 -3.486 -21.094 1 65.94 109 GLY A O 1
ATOM 888 N N . LEU A 1 110 ? -5.934 -3.053 -19.156 1 64.12 110 LEU A N 1
ATOM 889 C CA . LEU A 1 110 ? -7.031 -3.947 -19.516 1 64.12 110 LEU A CA 1
ATOM 890 C C . LEU A 1 110 ? -7.645 -3.551 -20.859 1 64.12 110 LEU A C 1
ATOM 892 O O . LEU A 1 110 ? -8.031 -4.414 -21.641 1 64.12 110 LEU A O 1
ATOM 896 N N . LEU A 1 111 ? -7.648 -2.312 -20.938 1 56.09 111 LEU A N 1
ATOM 897 C CA . LEU A 1 111 ? -8.172 -1.808 -22.203 1 56.09 111 LEU A CA 1
ATOM 898 C C . LEU A 1 111 ? -7.262 -2.188 -23.359 1 56.09 111 LEU A C 1
ATOM 900 O O . LEU A 1 111 ? -7.738 -2.566 -24.438 1 56.09 111 LEU A O 1
ATOM 904 N N . ILE A 1 112 ? -6.023 -2.229 -23.031 1 53.78 112 ILE A N 1
ATOM 905 C CA . ILE A 1 112 ? -5.047 -2.557 -24.062 1 53.78 112 ILE A CA 1
ATOM 906 C C . ILE A 1 112 ? -5.086 -4.055 -24.344 1 53.78 112 ILE A C 1
ATOM 908 O O . ILE A 1 112 ? -5.051 -4.473 -25.516 1 53.78 112 ILE A O 1
ATOM 912 N N . GLU A 1 113 ? -5.09 -4.836 -23.375 1 59.88 113 GLU A N 1
ATOM 913 C CA . GLU A 1 113 ? -5.168 -6.277 -23.578 1 59.88 113 GLU A CA 1
ATOM 914 C C . GLU A 1 113 ? -6.43 -6.656 -24.359 1 59.88 113 GLU A C 1
ATOM 916 O O . GLU A 1 113 ? -6.41 -7.59 -25.156 1 59.88 113 GLU A O 1
ATOM 921 N N . GLU A 1 114 ? -7.531 -5.996 -24.031 1 51.09 114 GLU A N 1
ATOM 922 C CA . GLU A 1 114 ? -8.781 -6.246 -24.75 1 51.09 114 GLU A CA 1
ATOM 923 C C . GLU A 1 114 ? -8.68 -5.801 -26.203 1 51.09 114 GLU A C 1
ATOM 925 O O . GLU A 1 114 ? -9.328 -6.375 -27.094 1 51.09 114 GLU A O 1
ATOM 930 N N . ILE A 1 115 ? -7.895 -4.898 -26.406 1 45.91 115 ILE A N 1
ATOM 931 C CA . ILE A 1 115 ? -7.773 -4.375 -27.766 1 45.91 115 ILE A CA 1
ATOM 932 C C . ILE A 1 115 ? -6.805 -5.242 -28.578 1 45.91 115 ILE A C 1
ATOM 934 O O . ILE A 1 115 ? -6.992 -5.441 -29.781 1 45.91 115 ILE A O 1
ATOM 938 N N . TYR A 1 116 ? -5.816 -5.863 -27.891 1 43.34 116 TYR A N 1
ATOM 939 C CA . TYR A 1 116 ? -4.906 -6.699 -28.672 1 43.34 116 TYR A CA 1
ATOM 940 C C . TYR A 1 116 ? -5.367 -8.148 -28.672 1 43.34 116 TYR A C 1
ATOM 942 O O . TYR A 1 116 ? -5.91 -8.641 -27.688 1 43.34 116 TYR A O 1
ATOM 950 N N . MET B 1 1 ? 10.539 -18.906 -17.547 1 81.38 1 MET B N 1
ATOM 951 C CA . MET B 1 1 ? 9.43 -19.812 -17.266 1 81.38 1 MET B CA 1
ATOM 952 C C . MET B 1 1 ? 8.742 -20.25 -18.547 1 81.38 1 MET B C 1
ATOM 954 O O . MET B 1 1 ? 7.859 -21.109 -18.516 1 81.38 1 MET B O 1
ATOM 958 N N . LYS B 1 2 ? 9.234 -19.844 -19.641 1 86.44 2 LYS B N 1
ATOM 959 C CA . LYS B 1 2 ? 8.633 -20.25 -20.906 1 86.44 2 LYS B CA 1
ATOM 960 C C . LYS B 1 2 ? 8.703 -21.766 -21.109 1 86.44 2 LYS B C 1
ATOM 962 O O . LYS B 1 2 ? 7.777 -22.359 -21.656 1 86.44 2 LYS B O 1
ATOM 967 N N . ASP B 1 3 ? 9.773 -22.312 -20.641 1 89.81 3 ASP B N 1
ATOM 968 C CA . ASP B 1 3 ? 9.977 -23.75 -20.781 1 89.81 3 ASP B CA 1
ATOM 969 C C . ASP B 1 3 ? 8.898 -24.531 -20.047 1 89.81 3 ASP B C 1
ATOM 971 O O . ASP B 1 3 ? 8.445 -25.578 -20.516 1 89.81 3 ASP B O 1
ATOM 975 N N . ILE B 1 4 ? 8.422 -24.016 -18.953 1 94.31 4 ILE B N 1
ATOM 976 C CA . ILE B 1 4 ? 7.414 -24.719 -18.172 1 94.31 4 ILE B CA 1
ATOM 977 C C . ILE B 1 4 ? 6.035 -24.516 -18.797 1 94.31 4 ILE B C 1
ATOM 979 O O . ILE B 1 4 ? 5.254 -25.453 -18.922 1 94.31 4 ILE B O 1
ATOM 983 N N . TRP B 1 5 ? 5.762 -23.344 -19.266 1 94.19 5 TRP B N 1
ATOM 984 C CA . TRP B 1 5 ? 4.488 -23.062 -19.906 1 94.19 5 TRP B CA 1
ATOM 985 C C . TRP B 1 5 ? 4.289 -23.938 -21.141 1 94.19 5 TRP B C 1
ATOM 987 O O . TRP B 1 5 ? 3.164 -24.344 -21.453 1 94.19 5 TRP B O 1
ATOM 997 N N . ASN B 1 6 ? 5.445 -24.297 -21.75 1 93.25 6 ASN B N 1
ATOM 998 C CA . ASN B 1 6 ? 5.367 -25 -23.031 1 93.25 6 ASN B CA 1
ATOM 999 C C . ASN B 1 6 ? 5.625 -26.5 -22.859 1 93.25 6 ASN B C 1
ATOM 1001 O O . ASN B 1 6 ? 5.895 -27.188 -23.844 1 93.25 6 ASN B O 1
ATOM 1005 N N . LEU B 1 7 ? 5.621 -26.938 -21.734 1 93.94 7 LEU B N 1
ATOM 1006 C CA . LEU B 1 7 ? 5.734 -28.375 -21.531 1 93.94 7 LEU B CA 1
ATOM 1007 C C . LEU B 1 7 ? 4.691 -29.125 -22.375 1 93.94 7 LEU B C 1
ATOM 1009 O O . LEU B 1 7 ? 3.545 -28.688 -22.469 1 93.94 7 LEU B O 1
ATOM 1013 N N . GLN B 1 8 ? 5.172 -30.203 -22.953 1 93 8 GLN B N 1
ATOM 1014 C CA . GLN B 1 8 ? 4.246 -31.031 -23.734 1 93 8 GLN B CA 1
ATOM 1015 C C . GLN B 1 8 ? 3.105 -31.531 -22.859 1 93 8 GLN B C 1
ATOM 1017 O O . GLN B 1 8 ? 3.305 -31.844 -21.672 1 93 8 GLN B O 1
ATOM 1022 N N . PRO B 1 9 ? 1.941 -31.641 -23.516 1 90.56 9 PRO B N 1
ATOM 1023 C CA . PRO B 1 9 ? 0.836 -32.188 -22.734 1 90.56 9 PRO B CA 1
ATOM 1024 C C . PRO B 1 9 ? 1.183 -33.562 -22.109 1 90.56 9 PRO B C 1
ATOM 1026 O O . PRO B 1 9 ? 1.79 -34.406 -22.766 1 90.56 9 PRO B O 1
ATOM 1029 N N . GLY B 1 10 ? 0.907 -33.719 -20.875 1 91.31 10 GLY B N 1
ATOM 1030 C CA . GLY B 1 10 ? 1.135 -34.969 -20.188 1 91.31 10 GLY B CA 1
ATOM 1031 C C . GLY B 1 10 ? 2.453 -35 -19.438 1 91.31 10 GLY B C 1
ATOM 1032 O O . GLY B 1 10 ? 2.666 -35.875 -18.578 1 91.31 10 GLY B O 1
ATOM 1033 N N . THR B 1 11 ? 3.35 -34.062 -19.844 1 95.5 11 THR B N 1
ATOM 1034 C CA . THR B 1 11 ? 4.617 -33.969 -19.125 1 95.5 11 THR B CA 1
ATOM 1035 C C . THR B 1 11 ? 4.496 -33.031 -17.938 1 95.5 11 THR B C 1
ATOM 1037 O O . THR B 1 11 ? 4.008 -31.906 -18.078 1 95.5 11 THR B O 1
ATOM 1040 N N . ARG B 1 12 ? 4.895 -33.625 -16.766 1 96.81 12 ARG B N 1
ATOM 1041 C CA . ARG B 1 12 ? 4.82 -32.812 -15.562 1 96.81 12 ARG B CA 1
ATOM 1042 C C . ARG B 1 12 ? 6.133 -32.875 -14.781 1 96.81 12 ARG B C 1
ATOM 1044 O O . ARG B 1 12 ? 6.855 -33.875 -14.852 1 96.81 12 ARG B O 1
ATOM 1051 N N . ILE B 1 13 ? 6.371 -31.812 -14.047 1 97.19 13 ILE B N 1
ATOM 1052 C CA . ILE B 1 13 ? 7.508 -31.75 -13.133 1 97.19 13 ILE B CA 1
ATOM 1053 C C . ILE B 1 13 ? 7.098 -32.281 -11.758 1 97.19 13 ILE B C 1
ATOM 1055 O O . ILE B 1 13 ? 6.16 -31.75 -11.148 1 97.19 13 ILE B O 1
ATOM 1059 N N . VAL B 1 14 ? 7.801 -33.281 -11.359 1 97 14 VAL B N 1
ATOM 1060 C CA . VAL B 1 14 ? 7.473 -33.875 -10.062 1 97 14 VAL B CA 1
ATOM 1061 C C . VAL B 1 14 ? 8.086 -33.031 -8.945 1 97 14 VAL B C 1
ATOM 1063 O O . VAL B 1 14 ? 9.289 -32.75 -8.961 1 97 14 VAL B O 1
ATOM 1066 N N . VAL B 1 15 ? 7.219 -32.594 -7.992 1 97 15 VAL B N 1
ATOM 1067 C CA . VAL B 1 15 ? 7.691 -31.828 -6.855 1 97 15 VAL B CA 1
ATOM 1068 C C . VAL B 1 15 ? 7.508 -32.625 -5.566 1 97 15 VAL B C 1
ATOM 1070 O O . VAL B 1 15 ? 6.406 -33.094 -5.277 1 97 15 VAL B O 1
ATOM 1073 N N . GLU B 1 16 ? 8.617 -32.688 -4.883 1 95.5 16 GLU B N 1
ATOM 1074 C CA . GLU B 1 16 ? 8.547 -33.375 -3.58 1 95.5 16 GLU B CA 1
ATOM 1075 C C . GLU B 1 16 ? 8.109 -32.375 -2.49 1 95.5 16 GLU B C 1
ATOM 1077 O O . GLU B 1 16 ? 8.219 -31.172 -2.658 1 95.5 16 GLU B O 1
ATOM 1082 N N . ALA B 1 17 ? 7.609 -32.938 -1.389 1 95.94 17 ALA B N 1
ATOM 1083 C CA . ALA B 1 17 ? 7.203 -32.125 -0.247 1 95.94 17 ALA B CA 1
ATOM 1084 C C . ALA B 1 17 ? 7.695 -32.75 1.063 1 95.94 17 ALA B C 1
ATOM 1086 O O . ALA B 1 17 ? 7.977 -33.938 1.133 1 95.94 17 ALA B O 1
ATOM 1087 N N . ASN B 1 18 ? 7.824 -31.938 2.029 1 95.69 18 ASN B N 1
ATOM 1088 C CA . ASN B 1 18 ? 8.188 -32.469 3.342 1 95.69 18 ASN B CA 1
ATOM 1089 C C . ASN B 1 18 ? 6.977 -33 4.086 1 95.69 18 ASN B C 1
ATOM 1091 O O . ASN B 1 18 ? 5.891 -33.125 3.512 1 95.69 18 ASN B O 1
ATOM 1095 N N . GLN B 1 19 ? 7.176 -33.281 5.289 1 94.38 19 GLN B N 1
ATOM 1096 C CA . GLN B 1 19 ? 6.133 -33.906 6.086 1 94.38 19 GLN B CA 1
ATOM 1097 C C . GLN B 1 19 ? 4.949 -32.969 6.297 1 94.38 19 GLN B C 1
ATOM 1099 O O . GLN B 1 19 ? 3.85 -33.406 6.637 1 94.38 19 GLN B O 1
ATOM 1104 N N . TYR B 1 20 ? 5.176 -31.688 6.074 1 93.56 20 TYR B N 1
ATOM 1105 C CA . TYR B 1 20 ? 4.125 -30.688 6.281 1 93.56 20 TYR B CA 1
ATOM 1106 C C . TYR B 1 20 ? 3.441 -30.328 4.969 1 93.56 20 TYR B C 1
ATOM 1108 O O . TYR B 1 20 ? 2.596 -29.438 4.926 1 93.56 20 TYR B O 1
ATOM 1116 N N . GLY B 1 21 ? 3.924 -30.969 3.889 1 93.31 21 GLY B N 1
ATOM 1117 C CA . GLY B 1 21 ? 3.305 -30.688 2.602 1 93.31 21 GLY B CA 1
ATOM 1118 C C . GLY B 1 21 ? 3.902 -29.5 1.894 1 93.31 21 GLY B C 1
ATOM 1119 O O . GLY B 1 21 ? 3.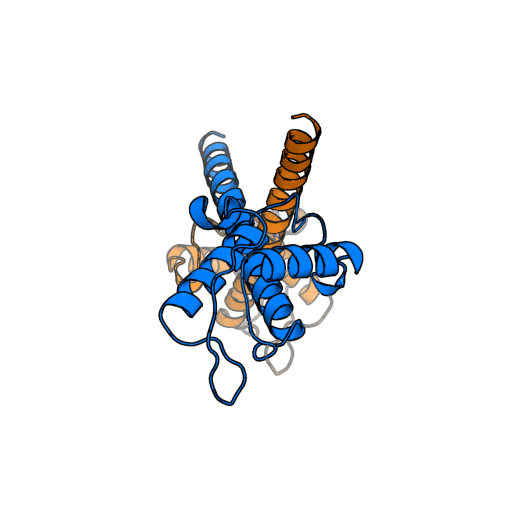305 -28.953 0.958 1 93.31 21 GLY B O 1
ATOM 1120 N N . GLN B 1 22 ? 5.055 -29.109 2.418 1 93.94 22 GLN B N 1
ATOM 1121 C CA . GLN B 1 22 ? 5.738 -27.984 1.791 1 93.94 22 GLN B CA 1
ATOM 1122 C C . GLN B 1 22 ? 6.695 -28.453 0.702 1 93.94 22 GLN B C 1
ATOM 1124 O O . GLN B 1 22 ? 7.477 -29.391 0.916 1 93.94 22 GLN B O 1
ATOM 1129 N N . PRO B 1 23 ? 6.594 -27.797 -0.472 1 95.5 23 PRO B N 1
ATOM 1130 C CA . PRO B 1 23 ? 7.523 -28.188 -1.533 1 95.5 23 PRO B CA 1
ATOM 1131 C C . PRO B 1 23 ? 8.984 -28.078 -1.11 1 95.5 23 PRO B C 1
ATOM 1133 O O . PRO B 1 23 ? 9.3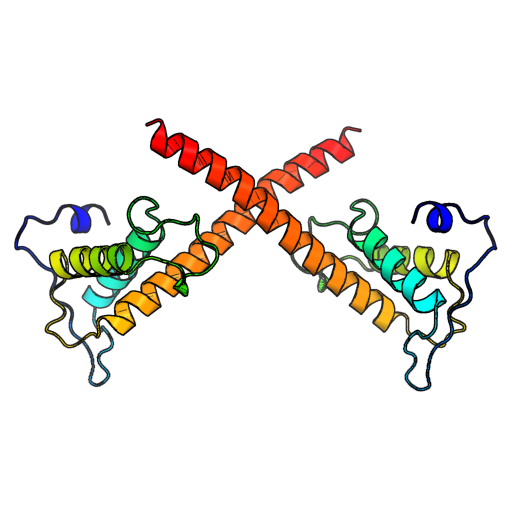67 -27.109 -0.443 1 95.5 23 PRO B O 1
ATOM 1136 N N . ILE B 1 24 ? 9.734 -29.031 -1.468 1 94.75 24 ILE B N 1
ATOM 1137 C CA . ILE B 1 24 ? 11.156 -29.031 -1.145 1 94.75 24 ILE B CA 1
ATOM 1138 C C . ILE B 1 24 ? 11.961 -29.453 -2.369 1 94.75 24 ILE B C 1
ATOM 1140 O O . ILE B 1 24 ? 11.422 -30.047 -3.309 1 94.75 24 ILE B O 1
ATOM 1144 N N . GLY B 1 25 ? 13.297 -29.141 -2.367 1 92.25 25 GLY B N 1
ATOM 1145 C CA . GLY B 1 25 ? 14.172 -29.547 -3.451 1 92.25 25 GLY B CA 1
ATOM 1146 C C . GLY B 1 25 ? 14.242 -28.516 -4.574 1 92.25 25 GLY B C 1
ATOM 1147 O O . GLY B 1 25 ? 13.68 -27.438 -4.461 1 92.25 25 GLY B O 1
ATOM 1148 N N . LYS B 1 26 ? 14.977 -28.906 -5.543 1 92.81 26 LYS B N 1
ATOM 1149 C CA . LYS B 1 26 ? 15.234 -27.984 -6.652 1 92.81 26 LYS B CA 1
ATOM 1150 C C . LYS B 1 26 ? 13.953 -27.688 -7.426 1 92.81 26 LYS B C 1
ATOM 1152 O O . LYS B 1 26 ? 13.742 -26.547 -7.871 1 92.81 26 LYS B O 1
ATOM 1157 N N . GLU B 1 27 ? 13.094 -28.672 -7.484 1 94.31 27 GLU B N 1
ATOM 1158 C CA . GLU B 1 27 ? 11.867 -28.484 -8.258 1 94.31 27 GLU B CA 1
ATOM 1159 C C . GLU B 1 27 ? 10.883 -27.578 -7.527 1 94.31 27 GLU B C 1
ATOM 1161 O O . GLU B 1 27 ? 9.984 -27 -8.148 1 94.31 27 GLU B O 1
ATOM 1166 N N . ALA B 1 28 ? 11.07 -27.453 -6.238 1 95.62 28 ALA B N 1
ATOM 1167 C CA . ALA B 1 28 ? 10.25 -26.516 -5.465 1 95.62 28 ALA B CA 1
ATOM 1168 C C . ALA B 1 28 ? 10.453 -25.078 -5.941 1 95.62 28 ALA B C 1
ATOM 1170 O O . ALA B 1 28 ? 9.492 -24.312 -6.008 1 95.62 28 ALA B O 1
ATOM 1171 N N . SER B 1 29 ? 11.664 -24.766 -6.301 1 95.88 29 SER B N 1
ATOM 1172 C CA . SER B 1 29 ? 11.969 -23.422 -6.793 1 95.88 29 SER B CA 1
ATOM 1173 C C . SER B 1 29 ? 11.258 -23.141 -8.117 1 95.88 29 SER B C 1
ATOM 1175 O O . SER B 1 29 ? 10.766 -22.047 -8.344 1 95.88 29 SER B O 1
ATOM 1177 N N . LYS B 1 30 ? 11.203 -24.172 -8.922 1 96.25 30 LYS B N 1
ATOM 1178 C CA . LYS B 1 30 ? 10.508 -24.016 -10.203 1 96.25 30 LYS B CA 1
ATOM 1179 C C . LYS B 1 30 ? 9.016 -23.781 -9.992 1 96.25 30 LYS B C 1
ATOM 1181 O O . LYS B 1 30 ? 8.414 -22.969 -10.695 1 96.25 30 LYS B O 1
ATOM 1186 N N . LEU B 1 31 ? 8.516 -24.422 -9.031 1 97.19 31 LEU B N 1
ATOM 1187 C CA . LEU B 1 31 ? 7.102 -24.234 -8.727 1 97.19 31 LEU B CA 1
ATOM 1188 C C . LEU B 1 31 ? 6.82 -22.797 -8.281 1 97.19 31 LEU B C 1
ATOM 1190 O O . LEU B 1 31 ? 5.93 -22.141 -8.82 1 97.19 31 LEU B O 1
ATOM 1194 N N . VAL B 1 32 ? 7.609 -22.359 -7.402 1 96.69 32 VAL B N 1
ATOM 1195 C CA . VAL B 1 32 ? 7.414 -21.016 -6.848 1 96.69 32 VAL B CA 1
ATOM 1196 C C . VAL B 1 32 ? 7.527 -19.969 -7.953 1 96.69 32 VAL B C 1
ATOM 1198 O O . VAL B 1 32 ? 6.699 -19.062 -8.047 1 96.69 32 VAL B O 1
ATOM 1201 N N . GLU B 1 33 ? 8.508 -20.125 -8.812 1 97.25 33 GLU B N 1
ATOM 1202 C CA . GLU B 1 33 ? 8.688 -19.203 -9.938 1 97.25 33 GLU B CA 1
ATOM 1203 C C . GLU B 1 33 ? 7.492 -19.234 -10.875 1 97.25 33 GLU B C 1
ATOM 1205 O O . GLU B 1 33 ? 7.035 -18.188 -11.352 1 97.25 33 GLU B O 1
ATOM 1210 N N . PHE B 1 34 ? 6.996 -20.375 -11.086 1 98 34 PHE B N 1
ATOM 1211 C CA . PHE B 1 34 ? 5.859 -20.547 -11.984 1 98 34 PHE B CA 1
ATOM 1212 C C . PHE B 1 34 ? 4.617 -19.859 -11.406 1 98 34 PHE B C 1
ATOM 1214 O O . PHE B 1 34 ? 3.895 -19.172 -12.125 1 98 34 PHE B O 1
ATOM 1221 N N . LEU B 1 35 ? 4.395 -20.047 -10.062 1 98.31 35 LEU B N 1
ATOM 1222 C CA . LEU B 1 35 ? 3.264 -19.391 -9.414 1 98.31 35 LEU B CA 1
ATOM 1223 C C . LEU B 1 35 ? 3.367 -17.875 -9.539 1 98.31 35 LEU B C 1
ATOM 1225 O O . LEU B 1 35 ? 2.355 -17.188 -9.703 1 98.31 35 LEU B O 1
ATOM 1229 N N . GLY B 1 36 ? 4.574 -17.422 -9.5 1 98 36 GLY B N 1
ATOM 1230 C CA . GLY B 1 36 ? 4.812 -16 -9.711 1 98 36 GLY B CA 1
ATOM 1231 C C . GLY B 1 36 ? 4.395 -15.523 -11.094 1 98 36 GLY B C 1
ATOM 1232 O O . GLY B 1 36 ? 3.834 -14.438 -11.234 1 98 36 GLY B O 1
ATOM 1233 N N . THR B 1 37 ? 4.672 -16.312 -12.109 1 97.62 37 THR B N 1
ATOM 1234 C CA . THR B 1 37 ? 4.281 -15.945 -13.469 1 97.62 37 THR B CA 1
ATOM 1235 C C . THR B 1 37 ? 2.764 -15.938 -13.609 1 97.62 37 THR B C 1
ATOM 1237 O O . THR B 1 37 ? 2.203 -15.07 -14.289 1 97.62 37 THR B O 1
ATOM 1240 N N . ILE B 1 38 ? 2.143 -16.859 -12.961 1 97.19 38 ILE B N 1
ATOM 1241 C CA . ILE B 1 38 ? 0.686 -16.906 -12.977 1 97.19 38 ILE B CA 1
ATOM 1242 C C . ILE B 1 38 ? 0.123 -15.633 -12.344 1 97.19 38 ILE B C 1
ATOM 1244 O O . ILE B 1 38 ? -0.753 -14.984 -12.922 1 97.19 38 ILE B O 1
ATOM 1248 N N . ALA B 1 39 ? 0.672 -15.258 -11.195 1 97.31 39 ALA B N 1
ATOM 1249 C CA . ALA B 1 39 ? 0.198 -14.094 -10.445 1 97.31 39 ALA B CA 1
ATOM 1250 C C . ALA B 1 39 ? 0.332 -12.82 -11.273 1 97.31 39 ALA B C 1
ATOM 1252 O O . ALA B 1 39 ? -0.451 -11.883 -11.102 1 97.31 39 ALA B O 1
ATOM 1253 N N . ARG B 1 40 ? 1.267 -12.867 -12.227 1 95.69 40 ARG B N 1
ATOM 1254 C CA . ARG B 1 40 ? 1.564 -11.648 -12.984 1 95.69 40 ARG B CA 1
ATOM 1255 C C . ARG B 1 40 ? 0.896 -11.688 -14.352 1 95.69 40 ARG B C 1
ATOM 1257 O O . ARG B 1 40 ? 1.077 -10.766 -15.156 1 95.69 40 ARG B O 1
ATOM 1264 N N . THR B 1 41 ? 0.17 -12.781 -14.578 1 93.81 41 THR B N 1
ATOM 1265 C CA . THR B 1 41 ? -0.524 -12.914 -15.852 1 93.81 41 THR B CA 1
ATOM 1266 C C . THR B 1 41 ? -1.994 -12.531 -15.711 1 93.81 41 THR B C 1
ATOM 1268 O O . THR B 1 41 ? -2.799 -13.312 -15.203 1 93.81 41 THR B O 1
ATOM 1271 N N . GLY B 1 42 ? -2.35 -11.406 -16.234 1 91.38 42 GLY B N 1
ATOM 1272 C CA . GLY B 1 42 ? -3.658 -10.805 -16.031 1 91.38 42 GLY B CA 1
ATOM 1273 C C . GLY B 1 42 ? -4.793 -11.641 -16.594 1 91.38 42 GLY B C 1
ATOM 1274 O O . GLY B 1 42 ? -5.898 -11.633 -16.062 1 91.38 42 GLY B O 1
ATOM 1275 N N . SER B 1 43 ? -4.535 -12.359 -17.656 1 91.69 43 SER B N 1
ATOM 1276 C CA . SER B 1 43 ? -5.578 -13.18 -18.266 1 91.69 43 SER B CA 1
ATOM 1277 C C . SER B 1 43 ? -5.898 -14.391 -17.391 1 91.69 43 SER B C 1
ATOM 1279 O O . SER B 1 43 ? -6.977 -14.977 -17.516 1 91.69 43 SER B O 1
ATOM 1281 N N . ILE B 1 44 ? -4.973 -14.75 -16.516 1 94.75 44 ILE B N 1
ATOM 1282 C CA . ILE B 1 44 ? -5.148 -15.898 -15.625 1 94.75 44 ILE B CA 1
ATOM 1283 C C . ILE B 1 44 ? -5.551 -15.406 -14.234 1 94.75 44 ILE B C 1
ATOM 1285 O O . ILE B 1 44 ? -6.465 -15.961 -13.617 1 94.75 44 ILE B O 1
ATOM 1289 N N . CYS B 1 45 ? -4.848 -14.422 -13.82 1 95.06 45 CYS B N 1
ATOM 1290 C CA . CYS B 1 45 ? -5.047 -13.844 -12.5 1 95.06 45 CYS B CA 1
ATOM 1291 C C . CYS B 1 45 ? -5.355 -12.352 -12.602 1 95.06 45 CYS B C 1
ATOM 1293 O O . CYS B 1 45 ? -4.465 -11.516 -12.453 1 95.06 45 CYS B O 1
ATOM 1295 N N . PRO B 1 46 ? -6.57 -12.023 -12.781 1 92.06 46 PRO B N 1
ATOM 1296 C CA . PRO B 1 46 ? -6.926 -10.633 -13.055 1 92.06 46 PRO B CA 1
ATOM 1297 C C . PRO B 1 46 ? -6.629 -9.703 -11.875 1 92.06 46 PRO B C 1
ATOM 1299 O O . PRO B 1 46 ? -6.773 -10.109 -10.719 1 92.06 46 PRO B O 1
ATOM 1302 N N . LEU B 1 47 ? -6.348 -8.5 -12.234 1 91.56 47 LEU B N 1
ATOM 1303 C CA . LEU B 1 47 ? -5.953 -7.523 -11.219 1 91.56 47 LEU B CA 1
ATOM 1304 C C . LEU B 1 47 ? -7.082 -6.535 -10.953 1 91.56 47 LEU B C 1
ATOM 1306 O O . LEU B 1 47 ? -6.949 -5.648 -10.102 1 91.56 47 LEU B O 1
ATOM 1310 N N . ASN B 1 48 ? -8.188 -6.672 -11.562 1 85.12 48 ASN B N 1
ATOM 1311 C CA . ASN B 1 48 ? -9.234 -5.664 -11.523 1 85.12 48 ASN B CA 1
ATOM 1312 C C . ASN B 1 48 ? -10.055 -5.746 -10.234 1 85.12 48 ASN B C 1
ATOM 1314 O O . ASN B 1 48 ? -10.875 -4.871 -9.961 1 85.12 48 ASN B O 1
ATOM 1318 N N . THR B 1 49 ? -9.828 -6.855 -9.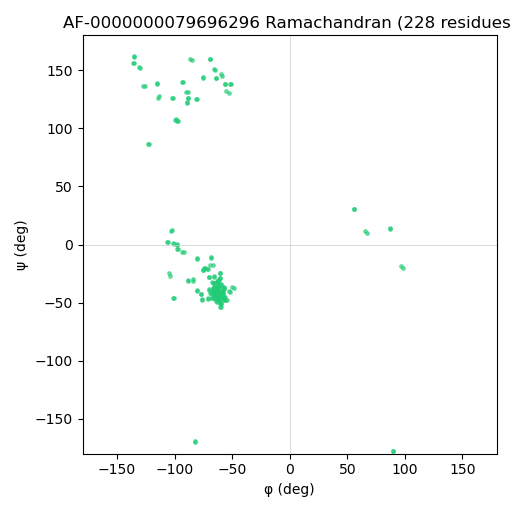547 1 88.31 49 THR B N 1
ATOM 1319 C CA . THR B 1 49 ? -10.484 -6.953 -8.242 1 88.31 49 THR B CA 1
ATOM 1320 C C . THR B 1 49 ? -9.57 -6.438 -7.137 1 88.31 49 THR B C 1
ATOM 1322 O O . THR B 1 49 ? -8.359 -6.664 -7.172 1 88.31 49 THR B O 1
ATOM 1325 N N . LYS B 1 50 ? -10.156 -5.766 -6.262 1 87.62 50 LYS B N 1
ATOM 1326 C CA . LYS B 1 50 ? -9.375 -5.199 -5.168 1 87.62 50 LYS B CA 1
ATOM 1327 C C . LYS B 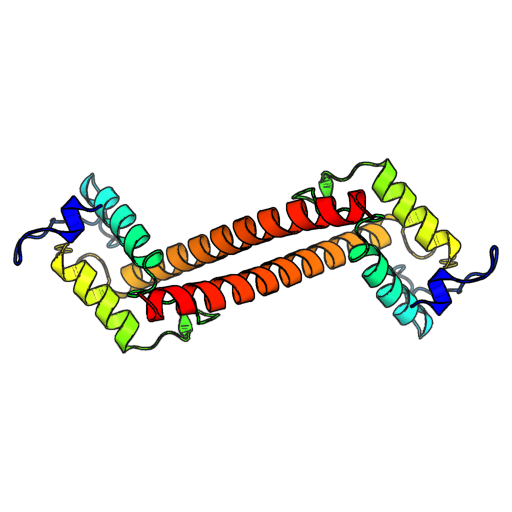1 50 ? -8.82 -6.297 -4.262 1 87.62 50 LYS B C 1
ATOM 1329 O O . LYS B 1 50 ? -7.637 -6.293 -3.918 1 87.62 50 LYS B O 1
ATOM 1334 N N . HIS B 1 51 ? -9.719 -7.293 -3.889 1 94.44 51 HIS B N 1
ATOM 1335 C CA . HIS B 1 51 ? -9.352 -8.297 -2.898 1 94.44 51 HIS B CA 1
ATOM 1336 C C . HIS B 1 51 ? -9.312 -9.695 -3.52 1 94.44 51 HIS B C 1
ATOM 1338 O O . HIS B 1 51 ? -10.172 -10.039 -4.34 1 94.44 51 HIS B O 1
ATOM 1344 N N . TRP B 1 52 ? -8.383 -10.453 -3.188 1 96.69 52 TRP B N 1
ATOM 1345 C CA . TRP B 1 52 ? -8.195 -11.836 -3.6 1 96.69 52 TRP B CA 1
ATOM 1346 C C . TRP B 1 52 ? -9.453 -12.664 -3.34 1 96.69 52 TRP B C 1
ATOM 1348 O O . TRP B 1 52 ? -9.852 -13.477 -4.176 1 96.69 52 TRP B O 1
ATOM 1358 N N . LYS B 1 53 ? -10.07 -12.43 -2.238 1 96.5 53 LYS B N 1
ATOM 1359 C CA . LYS B 1 53 ? -11.227 -13.227 -1.837 1 96.5 53 LYS B CA 1
ATOM 1360 C C . LYS B 1 53 ? -12.422 -12.953 -2.75 1 96.5 53 LYS B C 1
ATOM 1362 O O . LYS B 1 53 ? -13.422 -13.672 -2.699 1 96.5 53 LYS B O 1
ATOM 1367 N N . HIS B 1 54 ? -12.359 -11.922 -3.584 1 95.69 54 HIS B N 1
ATOM 1368 C CA . HIS B 1 54 ? -13.453 -11.578 -4.484 1 95.69 54 HIS B CA 1
ATOM 1369 C C . HIS B 1 54 ? -13.281 -12.25 -5.844 1 95.69 54 HIS B C 1
ATOM 1371 O O . HIS B 1 54 ? -14.156 -12.148 -6.707 1 95.69 54 HIS B O 1
ATOM 1377 N N . LEU B 1 55 ? -12.164 -12.922 -6.121 1 96.44 55 LEU B N 1
ATOM 1378 C CA . LEU B 1 55 ? -12.023 -13.688 -7.359 1 96.44 55 LEU B CA 1
ATOM 1379 C C . LEU B 1 55 ? -13.023 -14.836 -7.406 1 96.44 55 LEU B C 1
ATOM 1381 O O . LEU B 1 55 ? -13.289 -15.477 -6.387 1 96.44 55 LEU B O 1
ATOM 1385 N N . SER B 1 56 ? -13.492 -15.031 -8.625 1 96.69 56 SER B N 1
ATOM 1386 C CA . SER B 1 56 ? -14.484 -16.094 -8.797 1 96.69 56 SER B CA 1
ATOM 1387 C C . SER B 1 56 ? -13.859 -17.469 -8.602 1 96.69 56 SER B C 1
ATOM 1389 O O . SER B 1 56 ? -12.648 -17.641 -8.797 1 96.69 56 SER B O 1
ATOM 1391 N N . LYS B 1 57 ? -14.734 -18.438 -8.32 1 97.06 57 LYS B N 1
ATOM 1392 C CA . LYS B 1 57 ? -14.305 -19.828 -8.188 1 97.06 57 LYS B CA 1
ATOM 1393 C C . LYS B 1 57 ? -13.719 -20.359 -9.492 1 97.06 57 LYS B C 1
ATOM 1395 O O . LYS B 1 57 ? -12.781 -21.156 -9.484 1 97.06 57 LYS B O 1
ATOM 1400 N N . TYR B 1 58 ? -14.242 -19.812 -10.594 1 97.38 58 TYR B N 1
ATOM 1401 C CA . TYR B 1 58 ? -13.781 -20.25 -11.906 1 97.38 58 TYR B CA 1
ATOM 1402 C C . TYR B 1 58 ? -12.328 -19.844 -12.133 1 97.38 58 TYR B C 1
ATOM 1404 O O . TYR B 1 58 ? -11.531 -20.641 -12.641 1 97.38 58 TYR B O 1
ATOM 1412 N N . VAL B 1 59 ? -11.984 -18.656 -11.703 1 97.5 59 VAL B N 1
ATOM 1413 C CA . VAL B 1 59 ? -10.617 -18.172 -11.844 1 97.5 59 VAL B CA 1
ATOM 1414 C C . VAL B 1 59 ? -9.672 -19.031 -11 1 97.5 59 VAL B C 1
ATOM 1416 O O . VAL B 1 59 ? -8.633 -19.484 -11.477 1 97.5 59 VAL B O 1
ATOM 1419 N N . LEU B 1 60 ? -10.07 -19.281 -9.742 1 98.56 60 LEU B N 1
ATOM 1420 C CA . LEU B 1 60 ? -9.25 -20.062 -8.812 1 98.56 60 LEU B CA 1
ATOM 1421 C C . LEU B 1 60 ? -9.055 -21.484 -9.32 1 98.56 60 LEU B C 1
ATOM 1423 O O . LEU B 1 60 ? -7.949 -22.016 -9.266 1 98.56 60 LEU B O 1
ATOM 1427 N N . GLU B 1 61 ? -10.117 -22.078 -9.859 1 98.56 61 GLU B N 1
ATOM 1428 C CA . GLU B 1 61 ? -10.055 -23.422 -10.406 1 98.56 61 GLU B CA 1
ATOM 1429 C C . GLU B 1 61 ? -9.141 -23.484 -11.633 1 98.56 61 GLU B C 1
ATOM 1431 O O . GLU B 1 61 ? -8.422 -24.453 -11.828 1 98.56 61 GLU B O 1
ATOM 1436 N N . ASN B 1 62 ? -9.227 -22.438 -12.398 1 98.56 62 ASN B N 1
ATOM 1437 C CA . ASN B 1 62 ? -8.375 -22.391 -13.578 1 98.56 62 ASN B CA 1
ATOM 1438 C C . ASN B 1 62 ? -6.898 -22.312 -13.195 1 98.56 62 ASN B C 1
ATOM 1440 O O . ASN B 1 62 ? -6.059 -22.969 -13.812 1 98.56 62 ASN B O 1
ATOM 1444 N N . ILE B 1 63 ? -6.547 -21.516 -12.203 1 98.69 63 ILE B N 1
ATOM 1445 C CA . ILE B 1 63 ? -5.176 -21.422 -11.719 1 98.69 63 ILE B CA 1
ATOM 1446 C C . ILE B 1 63 ? -4.684 -22.812 -11.289 1 98.69 63 ILE B C 1
ATOM 1448 O O . ILE B 1 63 ? -3.607 -23.25 -11.703 1 98.69 63 ILE B O 1
ATOM 1452 N N . LEU B 1 64 ? -5.512 -23.484 -10.547 1 98.62 64 LEU B N 1
ATOM 1453 C CA . LEU B 1 64 ? -5.117 -24.797 -10.055 1 98.62 64 LEU B CA 1
ATOM 1454 C C . LEU B 1 64 ? -4.941 -25.781 -11.203 1 98.62 64 LEU B C 1
ATOM 1456 O O . LEU B 1 64 ? -4.004 -26.594 -11.203 1 98.62 64 LEU B O 1
ATOM 1460 N N . ARG B 1 65 ? -5.871 -25.75 -12.148 1 98 65 ARG B N 1
ATOM 1461 C CA . ARG B 1 65 ? -5.777 -26.609 -13.32 1 98 65 ARG B CA 1
ATOM 1462 C C . ARG B 1 65 ? -4.445 -26.422 -14.039 1 98 65 ARG B C 1
ATOM 1464 O O . ARG B 1 65 ? -3.764 -27.406 -14.352 1 98 65 ARG B O 1
ATOM 1471 N N . ILE B 1 66 ? -4.086 -25.219 -14.25 1 97.62 66 ILE B N 1
ATOM 1472 C CA . ILE B 1 66 ? -2.848 -24.891 -14.945 1 97.62 66 ILE B CA 1
ATOM 1473 C C . ILE B 1 66 ? -1.655 -25.422 -14.156 1 97.62 66 ILE B C 1
ATOM 1475 O O . ILE B 1 66 ? -0.75 -26.047 -14.727 1 97.62 66 ILE B O 1
ATOM 1479 N N . VAL B 1 67 ? -1.657 -25.188 -12.844 1 98.06 67 VAL B N 1
ATOM 1480 C CA . VAL B 1 67 ? -0.556 -25.656 -12.008 1 98.06 67 VAL B CA 1
ATOM 1481 C C . VAL B 1 67 ? -0.445 -27.172 -12.078 1 98.06 67 VAL B C 1
ATOM 1483 O O . VAL B 1 67 ? 0.645 -27.719 -12.289 1 98.06 67 VAL B O 1
ATOM 1486 N N . HIS B 1 68 ? -1.569 -27.859 -12.039 1 97.5 68 HIS B N 1
ATOM 1487 C CA . HIS B 1 68 ? -1.562 -29.312 -12.023 1 97.5 68 HIS B CA 1
ATOM 1488 C C . HIS B 1 68 ? -1.23 -29.891 -13.398 1 97.5 68 HIS B C 1
ATOM 1490 O O . HIS B 1 68 ? -0.79 -31.031 -13.516 1 97.5 68 HIS B O 1
ATOM 1496 N N . GLU B 1 69 ? -1.437 -29.141 -14.391 1 97.25 69 GLU B N 1
ATOM 1497 C CA . GLU B 1 69 ? -1.043 -29.562 -15.734 1 97.25 69 GLU B CA 1
ATOM 1498 C C . GLU B 1 69 ? 0.476 -29.578 -15.883 1 97.25 69 GLU B C 1
ATOM 1500 O O . GLU B 1 69 ? 1.018 -30.328 -16.688 1 97.25 69 GLU B O 1
ATOM 1505 N N . LYS B 1 70 ? 1.176 -28.75 -15.125 1 97.62 70 LYS B N 1
ATOM 1506 C CA . LYS B 1 70 ? 2.617 -28.594 -15.305 1 97.62 70 LYS B CA 1
ATOM 1507 C C . LYS B 1 70 ? 3.389 -29.297 -14.195 1 97.62 70 LYS B C 1
ATOM 1509 O O . LYS B 1 70 ? 4.535 -29.703 -14.391 1 97.62 70 LYS B O 1
ATOM 1514 N N . PHE B 1 71 ? 2.742 -29.469 -13.047 1 97.69 71 PHE B N 1
ATOM 1515 C CA . PHE B 1 71 ? 3.439 -30.031 -11.898 1 97.69 71 PHE B CA 1
ATOM 1516 C C . PHE B 1 71 ? 2.678 -31.219 -11.336 1 97.69 71 PHE B C 1
ATOM 1518 O O . PHE B 1 71 ? 1.447 -31.203 -11.258 1 97.69 71 PHE B O 1
ATOM 1525 N N . ASP B 1 72 ? 3.428 -32.219 -11.039 1 97.31 72 ASP B N 1
ATOM 1526 C CA . ASP B 1 72 ? 2.912 -33.344 -10.273 1 97.31 72 ASP B CA 1
ATOM 1527 C C . ASP B 1 72 ? 3.26 -33.219 -8.789 1 97.31 72 ASP B C 1
ATOM 1529 O O . ASP B 1 72 ? 4.391 -33.5 -8.383 1 97.31 72 ASP B O 1
ATOM 1533 N N . LEU B 1 73 ? 2.297 -32.906 -8.016 1 96.56 73 LEU B N 1
ATOM 1534 C CA . LEU B 1 73 ? 2.514 -32.562 -6.609 1 96.56 73 LEU B CA 1
ATOM 1535 C C . LEU B 1 73 ? 2.232 -33.781 -5.723 1 96.56 73 LEU B C 1
ATOM 1537 O O . LEU B 1 73 ? 2.395 -33.719 -4.504 1 96.56 73 LEU B O 1
ATOM 1541 N N . GLN B 1 74 ? 1.799 -34.812 -6.352 1 91.38 74 GLN B N 1
ATOM 1542 C CA . GLN B 1 74 ? 1.594 -36.125 -5.727 1 91.38 74 GLN B CA 1
ATOM 1543 C C . GLN B 1 74 ? 0.665 -36 -4.52 1 91.38 74 GLN B C 1
ATOM 1545 O O . GLN B 1 74 ? 0.834 -36.719 -3.533 1 91.38 74 GLN B O 1
ATOM 1550 N N . GLY B 1 75 ? -0.231 -35.062 -4.586 1 90.12 75 GLY B N 1
ATOM 1551 C CA . GLY B 1 75 ? -1.192 -34.875 -3.508 1 90.12 75 GLY B CA 1
ATOM 1552 C C . GLY B 1 75 ? -0.556 -34.438 -2.207 1 90.12 75 GLY B C 1
ATOM 1553 O O . GLY B 1 75 ? -1.224 -34.375 -1.173 1 90.12 75 GLY B O 1
ATOM 1554 N N . LYS B 1 76 ? 0.682 -34.062 -2.24 1 93 76 LYS B N 1
ATOM 1555 C CA . LYS B 1 76 ? 1.419 -33.688 -1.039 1 93 76 LYS B CA 1
ATOM 1556 C C . LYS B 1 76 ? 1.254 -32.219 -0.738 1 93 76 LYS B C 1
ATOM 1558 O O . LYS B 1 76 ? 1.283 -31.797 0.424 1 93 76 LYS B O 1
ATOM 1563 N N . VAL B 1 77 ? 1.089 -31.469 -1.748 1 95.25 77 VAL B N 1
ATOM 1564 C CA . VAL B 1 77 ? 0.872 -30.031 -1.597 1 95.25 77 VAL B CA 1
ATOM 1565 C C . VAL B 1 77 ? -0.611 -29.703 -1.773 1 95.25 77 VAL B C 1
ATOM 1567 O O . VAL B 1 77 ? -1.207 -30.047 -2.799 1 95.25 77 VAL B O 1
ATOM 1570 N N . LYS B 1 78 ? -1.131 -29.031 -0.774 1 95.94 78 LYS B N 1
ATOM 1571 C CA . LYS B 1 78 ? -2.562 -28.75 -0.798 1 95.94 78 LYS B CA 1
ATOM 1572 C C . LYS B 1 78 ? -2.889 -27.641 -1.792 1 95.94 78 LYS B C 1
ATOM 1574 O O . LYS B 1 78 ? -2.152 -26.656 -1.894 1 95.94 78 LYS B O 1
ATOM 1579 N N . ASP B 1 79 ? -4.059 -27.844 -2.42 1 97.06 79 ASP B N 1
ATOM 1580 C CA . ASP B 1 79 ? -4.527 -26.828 -3.354 1 97.06 79 ASP B CA 1
ATOM 1581 C C . ASP B 1 79 ? -4.656 -25.469 -2.666 1 97.06 79 ASP B C 1
ATOM 1583 O O . ASP B 1 79 ? -4.336 -24.438 -3.256 1 97.06 79 ASP B O 1
ATOM 1587 N N . SER B 1 80 ? -5.102 -25.516 -1.432 1 96.94 80 SER B N 1
ATOM 1588 C CA . SER B 1 80 ? -5.285 -24.266 -0.683 1 96.94 80 SER B CA 1
ATOM 1589 C C . SER B 1 80 ? -3.957 -23.547 -0.486 1 96.94 80 SER B C 1
ATOM 1591 O O . SER B 1 80 ? -3.91 -22.312 -0.489 1 96.94 80 SER B O 1
ATOM 1593 N N . ASP B 1 81 ? -2.912 -24.312 -0.346 1 97 81 ASP B N 1
ATOM 1594 C CA . ASP B 1 81 ? -1.59 -23.719 -0.175 1 97 81 ASP B CA 1
ATOM 1595 C C . ASP B 1 81 ? -1.108 -23.062 -1.471 1 97 81 ASP B C 1
ATOM 1597 O O . ASP B 1 81 ? -0.478 -22 -1.443 1 97 81 ASP B O 1
ATOM 1601 N N . ILE B 1 82 ? -1.405 -23.703 -2.523 1 97.81 82 ILE B N 1
ATOM 1602 C CA . ILE B 1 82 ? -1.045 -23.172 -3.832 1 97.81 82 ILE B CA 1
ATOM 1603 C C . ILE B 1 82 ? -1.754 -21.844 -4.055 1 97.81 82 ILE B C 1
ATOM 1605 O O . ILE B 1 82 ? -1.115 -20.844 -4.387 1 97.81 82 ILE B O 1
ATOM 1609 N N . LEU B 1 83 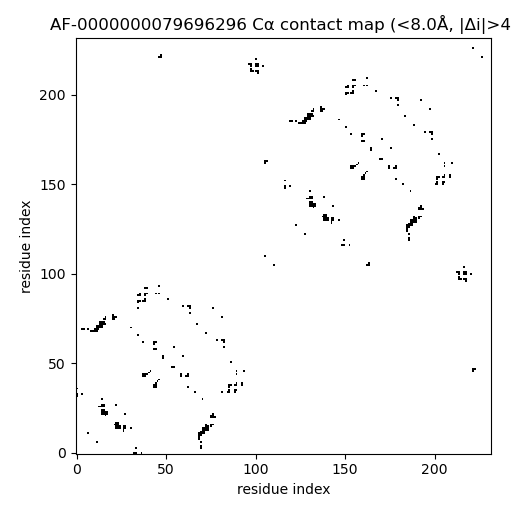? -3.016 -21.844 -3.773 1 98.5 83 LEU B N 1
ATOM 1610 C CA . LEU B 1 83 ? -3.805 -20.641 -3.994 1 98.5 83 LEU B CA 1
ATOM 1611 C C . LEU B 1 83 ? -3.365 -19.516 -3.055 1 98.5 83 LEU B C 1
ATOM 1613 O O . LEU B 1 83 ? -3.287 -18.359 -3.459 1 98.5 83 LEU B O 1
ATOM 1617 N N . SER B 1 84 ? -3.096 -19.875 -1.854 1 98.19 84 SER B N 1
ATOM 1618 C CA . SER B 1 84 ? -2.611 -18.891 -0.894 1 98.19 84 SER B CA 1
ATOM 1619 C C . SER B 1 84 ? -1.312 -18.25 -1.369 1 98.19 84 SER B C 1
ATOM 1621 O O . SER B 1 84 ? -1.122 -17.031 -1.228 1 98.19 84 SER B O 1
ATOM 1623 N N . HIS B 1 85 ? -0.472 -19.047 -1.93 1 98.25 85 HIS B N 1
ATOM 1624 C CA . HIS B 1 85 ? 0.803 -18.531 -2.426 1 98.25 85 HIS B CA 1
ATOM 1625 C C . HIS B 1 85 ? 0.602 -17.625 -3.635 1 98.25 85 HIS B C 1
ATOM 1627 O O . HIS B 1 85 ? 1.227 -16.562 -3.732 1 98.25 85 HIS B O 1
ATOM 1633 N N . VAL B 1 86 ? -0.253 -18.016 -4.508 1 98.5 86 VAL B N 1
ATOM 1634 C CA . VAL B 1 86 ? -0.538 -17.172 -5.672 1 98.5 86 VAL B CA 1
ATOM 1635 C C . VAL B 1 86 ? -1.153 -15.852 -5.219 1 98.5 86 VAL B C 1
ATOM 1637 O O . VAL B 1 86 ? -0.793 -14.789 -5.73 1 98.5 86 VAL B O 1
ATOM 1640 N N . GLY B 1 87 ? -2.072 -15.969 -4.273 1 98.5 87 GLY B N 1
ATOM 1641 C CA . GLY B 1 87 ? -2.668 -14.758 -3.734 1 98.5 87 GLY B CA 1
ATOM 1642 C C . GLY B 1 87 ? -1.645 -13.781 -3.174 1 98.5 87 GLY B C 1
ATOM 1643 O O . GLY B 1 87 ? -1.736 -12.578 -3.402 1 98.5 87 GLY B O 1
ATOM 1644 N N . LYS B 1 88 ? -0.741 -14.297 -2.443 1 98.5 88 LYS B N 1
ATOM 1645 C CA . LYS B 1 88 ? 0.332 -13.477 -1.891 1 98.5 88 LYS B CA 1
ATOM 1646 C C . LYS B 1 88 ? 1.168 -12.844 -3 1 98.5 88 LYS B C 1
ATOM 1648 O O . LYS B 1 88 ? 1.495 -11.656 -2.939 1 98.5 88 LYS B O 1
ATOM 1653 N N . LEU B 1 89 ? 1.53 -13.648 -3.996 1 98.19 89 LEU B N 1
ATOM 1654 C CA . LEU B 1 89 ? 2.35 -13.164 -5.102 1 98.19 89 LEU B CA 1
ATOM 1655 C C . LEU B 1 89 ? 1.6 -12.117 -5.918 1 98.19 89 LEU B C 1
ATOM 1657 O O . LEU B 1 89 ? 2.197 -11.141 -6.391 1 98.19 89 LEU B O 1
ATOM 1661 N N . ARG B 1 90 ? 0.33 -12.297 -6.09 1 97.56 90 ARG B N 1
ATOM 1662 C CA . ARG B 1 90 ? -0.522 -11.32 -6.762 1 97.56 90 ARG B CA 1
ATOM 1663 C C . ARG B 1 90 ? -0.551 -10 -6 1 97.56 90 ARG B C 1
ATOM 1665 O O . ARG B 1 90 ? -0.522 -8.922 -6.605 1 97.56 90 ARG B O 1
ATOM 1672 N N . LYS B 1 91 ? -0.705 -10.141 -4.73 1 97.19 91 LYS B N 1
ATOM 1673 C CA . LYS B 1 91 ? -0.701 -8.945 -3.891 1 97.19 91 LYS B CA 1
ATOM 1674 C C . LYS B 1 91 ? 0.625 -8.195 -4.004 1 97.19 91 LYS B C 1
ATOM 1676 O O . LYS B 1 91 ? 0.644 -6.973 -4.129 1 97.19 91 LYS B O 1
ATOM 1681 N N . GLU B 1 92 ? 1.68 -8.898 -3.963 1 97.62 92 GLU B N 1
ATOM 1682 C CA . GLU B 1 92 ? 3.006 -8.305 -4.098 1 97.62 92 GLU B CA 1
ATOM 1683 C C . GLU B 1 92 ? 3.18 -7.641 -5.461 1 97.62 92 GLU B C 1
ATOM 1685 O O . GLU B 1 92 ? 3.752 -6.555 -5.562 1 97.62 92 GLU B O 1
ATOM 1690 N N . PHE B 1 93 ? 2.697 -8.266 -6.438 1 96 93 PHE B N 1
ATOM 1691 C CA . PHE B 1 93 ? 2.773 -7.719 -7.785 1 96 93 PHE B CA 1
ATOM 1692 C C . PHE B 1 93 ? 1.969 -6.43 -7.895 1 96 93 PHE B C 1
ATOM 1694 O O . PHE B 1 93 ? 2.445 -5.441 -8.453 1 96 93 PHE B O 1
ATOM 1701 N N . LYS B 1 94 ? 0.756 -6.461 -7.363 1 94.62 94 LYS B N 1
ATOM 1702 C CA . LYS B 1 94 ? -0.081 -5.266 -7.34 1 94.62 94 LYS B CA 1
ATOM 1703 C C . LYS B 1 94 ? 0.625 -4.113 -6.625 1 94.62 94 LYS B C 1
ATOM 1705 O O . LYS B 1 94 ? 0.605 -2.977 -7.102 1 94.62 94 LYS B O 1
ATOM 1710 N N . SER B 1 95 ? 1.166 -4.406 -5.516 1 95 95 SER B N 1
ATOM 1711 C CA . SER B 1 95 ? 1.903 -3.398 -4.762 1 95 95 SER B CA 1
ATOM 1712 C C . SER B 1 95 ? 3.053 -2.824 -5.582 1 95 95 SER B C 1
ATOM 1714 O O . SER B 1 95 ? 3.268 -1.61 -5.594 1 95 95 SER B O 1
ATOM 1716 N N . THR B 1 96 ? 3.787 -3.701 -6.301 1 95.12 96 THR B N 1
ATOM 1717 C CA . THR B 1 96 ? 4.895 -3.291 -7.152 1 95.12 96 THR B CA 1
ATOM 1718 C C . THR B 1 96 ? 4.41 -2.361 -8.266 1 95.12 96 THR B C 1
ATOM 1720 O O . THR B 1 96 ? 5.035 -1.338 -8.539 1 95.12 96 THR B O 1
ATOM 1723 N N . LEU B 1 97 ? 3.297 -2.727 -8.852 1 93.38 97 LEU B N 1
ATOM 1724 C CA . LEU B 1 97 ? 2.732 -1.912 -9.922 1 93.38 97 LEU B CA 1
ATOM 1725 C C . LEU B 1 97 ? 2.309 -0.544 -9.398 1 93.38 97 LEU B C 1
ATOM 1727 O O . LEU B 1 97 ? 2.557 0.477 -10.047 1 93.38 97 LEU B O 1
ATOM 1731 N N . LYS B 1 98 ? 1.644 -0.545 -8.258 1 93.25 98 LYS B N 1
ATOM 1732 C CA . LYS B 1 98 ? 1.233 0.719 -7.656 1 93.25 98 LYS B CA 1
ATOM 1733 C C . LYS B 1 98 ? 2.434 1.63 -7.418 1 93.25 98 LYS B C 1
ATOM 1735 O O . LYS B 1 98 ? 2.395 2.818 -7.746 1 93.25 98 LYS B O 1
ATOM 1740 N N . THR B 1 99 ? 3.422 1.072 -6.863 1 93.62 99 THR B N 1
ATOM 1741 C CA . THR B 1 99 ? 4.633 1.838 -6.586 1 93.62 99 THR B CA 1
ATOM 1742 C C . THR B 1 99 ? 5.234 2.385 -7.879 1 93.62 99 THR B C 1
ATOM 1744 O O . THR B 1 99 ? 5.629 3.551 -7.941 1 93.62 99 THR B O 1
ATOM 1747 N N . ARG B 1 100 ? 5.301 1.546 -8.867 1 91.94 100 ARG B N 1
ATOM 1748 C CA . ARG B 1 100 ? 5.867 1.944 -10.148 1 91.94 100 ARG B CA 1
ATOM 1749 C C . ARG B 1 100 ? 5.074 3.09 -10.766 1 91.94 100 ARG B C 1
ATOM 1751 O O . ARG B 1 100 ? 5.648 4.094 -11.195 1 91.94 100 ARG B O 1
ATOM 1758 N N . TYR B 1 101 ? 3.812 2.91 -10.82 1 89.62 101 TYR B N 1
ATOM 1759 C CA . TYR B 1 101 ? 2.957 3.928 -11.422 1 89.62 101 TYR B CA 1
ATOM 1760 C C . TYR B 1 101 ? 3.012 5.227 -10.625 1 89.62 101 TYR B C 1
ATOM 1762 O O . TYR B 1 101 ? 3 6.316 -11.203 1 89.62 101 TYR B O 1
ATOM 1770 N N . TYR B 1 102 ? 3.053 5.094 -9.414 1 90.19 102 TYR B N 1
ATOM 1771 C CA . TYR B 1 102 ? 3.184 6.258 -8.547 1 90.19 102 TYR B CA 1
ATOM 1772 C C . TYR B 1 102 ? 4.469 7.02 -8.836 1 90.19 102 TYR B C 1
ATOM 1774 O O . TYR B 1 102 ? 4.449 8.234 -9.023 1 90.19 102 TYR B O 1
ATOM 1782 N N . LYS B 1 103 ? 5.531 6.32 -8.867 1 90.12 103 LYS B N 1
ATOM 1783 C CA . LYS B 1 103 ? 6.82 6.949 -9.141 1 90.12 103 LYS B CA 1
ATOM 1784 C C . LYS B 1 103 ? 6.809 7.66 -10.492 1 90.12 103 LYS B C 1
ATOM 1786 O O . LYS B 1 103 ? 7.332 8.766 -10.617 1 90.12 103 LYS B O 1
ATOM 1791 N N . GLU B 1 104 ? 6.27 7.062 -11.383 1 86.69 104 GLU B N 1
ATOM 1792 C CA . GLU B 1 104 ? 6.18 7.629 -12.727 1 86.69 104 GLU B CA 1
ATOM 1793 C C . GLU B 1 104 ? 5.352 8.914 -12.727 1 86.69 104 GLU B C 1
ATOM 1795 O O . GLU B 1 104 ? 5.719 9.891 -13.383 1 86.69 104 GLU B O 1
ATOM 1800 N N . MET B 1 105 ? 4.293 8.906 -11.992 1 85.44 105 MET B N 1
ATOM 1801 C CA . MET B 1 105 ? 3.389 10.055 -11.969 1 85.44 105 MET B CA 1
ATOM 1802 C C . MET B 1 105 ? 3.967 11.188 -11.125 1 85.44 105 MET B C 1
ATOM 1804 O O . MET B 1 105 ? 3.854 12.359 -11.492 1 85.44 105 MET B O 1
ATOM 1808 N N . VAL B 1 106 ? 4.535 10.867 -9.992 1 82.5 106 VAL B N 1
ATOM 1809 C CA . VAL B 1 106 ? 5.121 11.883 -9.109 1 82.5 106 VAL B CA 1
ATOM 1810 C C . VAL B 1 106 ? 6.312 12.539 -9.805 1 82.5 106 VAL B C 1
ATOM 1812 O O . VAL B 1 106 ? 6.492 13.758 -9.719 1 82.5 106 VAL B O 1
ATOM 1815 N N . GLN B 1 107 ? 7.102 11.758 -10.375 1 80.56 107 GLN B N 1
ATOM 1816 C CA . GLN B 1 107 ? 8.211 12.32 -11.141 1 80.56 107 GLN B CA 1
ATOM 1817 C C . GLN B 1 107 ? 7.703 13.258 -12.234 1 80.56 107 GLN B C 1
ATOM 1819 O O . GLN B 1 107 ? 8.281 14.32 -12.469 1 80.56 107 GLN B O 1
ATOM 1824 N N . GLU B 1 108 ? 6.602 12.82 -12.75 1 73.75 108 GLU B N 1
ATOM 1825 C CA . GLU B 1 108 ? 5.996 13.672 -13.766 1 73.75 108 GLU B CA 1
ATOM 1826 C C . GLU B 1 108 ? 5.41 14.938 -13.148 1 73.75 108 GLU B C 1
ATOM 1828 O O . GLU B 1 108 ? 5.535 16.031 -13.719 1 73.75 108 GLU B O 1
ATOM 1833 N N . GLY B 1 109 ? 4.676 14.789 -12.062 1 66.94 109 GLY B N 1
ATOM 1834 C CA . GLY B 1 109 ? 4.109 15.93 -11.375 1 66.94 109 GLY B CA 1
ATOM 1835 C C . GLY B 1 109 ? 5.156 16.906 -10.875 1 66.94 109 GLY B C 1
ATOM 1836 O O . GLY B 1 109 ? 4.996 18.125 -11.016 1 66.94 109 GLY B O 1
ATOM 1837 N N . LEU B 1 110 ? 6.066 16.359 -10.148 1 64.62 110 LEU B N 1
ATOM 1838 C CA . LEU B 1 110 ? 7.172 17.203 -9.703 1 64.62 110 LEU B CA 1
ATOM 1839 C C . LEU B 1 110 ? 7.766 17.969 -10.875 1 64.62 110 LEU B C 1
ATOM 1841 O O . LEU B 1 110 ? 8.156 19.141 -10.727 1 64.62 110 LEU B O 1
ATOM 1845 N N . LEU B 1 111 ? 7.742 17.25 -11.891 1 56.84 111 LEU B N 1
ATOM 1846 C CA . LEU B 1 111 ? 8.242 17.906 -13.094 1 56.84 111 LEU B CA 1
ATOM 1847 C C . LEU B 1 111 ? 7.32 19.031 -13.523 1 56.84 111 LEU B C 1
ATOM 1849 O O . LEU B 1 111 ? 7.789 20.109 -13.922 1 56.84 111 LEU B O 1
ATOM 1853 N N . ILE B 1 112 ? 6.105 18.797 -13.25 1 54.66 112 ILE B N 1
ATOM 1854 C CA . ILE B 1 112 ? 5.121 19.797 -13.633 1 54.66 112 ILE B CA 1
ATOM 1855 C C . ILE B 1 112 ? 5.18 20.969 -12.664 1 54.66 112 ILE B C 1
ATOM 1857 O O . ILE B 1 112 ? 5.137 22.141 -13.078 1 54.66 112 ILE B O 1
ATOM 1861 N N . GLU B 1 113 ? 5.199 20.719 -11.438 1 60.12 113 GLU B N 1
ATOM 1862 C CA . GLU B 1 113 ? 5.289 21.797 -10.461 1 60.12 113 GLU B CA 1
ATOM 1863 C C . GLU B 1 113 ? 6.547 22.625 -10.68 1 60.12 113 GLU B C 1
ATOM 1865 O O . GLU B 1 113 ? 6.535 23.844 -10.461 1 60.12 113 GLU B O 1
ATOM 1870 N N . GLU B 1 114 ? 7.637 21.969 -11 1 52.03 114 GLU B N 1
ATOM 1871 C CA . GLU B 1 114 ? 8.883 22.688 -11.281 1 52.03 114 GLU B CA 1
ATOM 1872 C C . GLU B 1 114 ? 8.758 23.531 -12.547 1 52.03 114 GLU B C 1
ATOM 1874 O O . GLU B 1 114 ? 9.391 24.594 -12.664 1 52.03 114 GLU B O 1
ATOM 1879 N N . ILE B 1 115 ? 7.957 23.109 -13.344 1 46.78 115 ILE B N 1
ATOM 1880 C CA . ILE B 1 115 ? 7.812 23.828 -14.602 1 46.78 115 ILE B CA 1
ATOM 1881 C C . ILE B 1 115 ? 6.855 25 -14.414 1 46.78 115 ILE B C 1
ATOM 1883 O O . ILE B 1 115 ? 7.031 26.062 -15.023 1 46.78 115 ILE B O 1
ATOM 1887 N N . TYR B 1 116 ? 5.863 24.875 -13.516 1 43.44 116 TYR B N 1
ATOM 1888 C CA . TYR B 1 116 ? 4.965 26.016 -13.352 1 43.44 116 TYR B CA 1
ATOM 1889 C C . TYR B 1 116 ? 5.469 26.938 -12.258 1 43.44 116 TYR B C 1
ATOM 1891 O O . TYR B 1 116 ? 6.059 26.5 -11.273 1 43.44 116 TYR B O 1
#

Organism: Gossypium tomentosum (NCBI:txid34277)

Sequence (232 aa):
MKDIWNLQPGTRIVVEANQYGQPIGKEASKLVEFLGTIARTGSICPLNTKHWKHLSKYVLENILRIVHEKFDLQGKVKDSDILSHVGKLRKEFKSTLKTRYYKEMVQEGLLIEEIYMKDIWNLQPGTRIVVEANQYGQPIGKEASKLVEFLGTIARTGSICPLNTKHWKHLSKYVLENILRIVHEKFDLQGKVKDSDILSHVGKLRKEFKSTLKTRYYKEMVQEGLLIEEIY

Nearest PDB structures (foldseek):
  4o2g-assembly1_A  TM=4.074E-01  e=1.859E+00  Mus musculus
  8tqv-assembly2_B  TM=2.434E-01  e=7.834E+00  Mycobacterium tuberculosis H37Rv
  5swl-assembly1_A  TM=2.322E-01  e=8.318E+00  Shigella flexneri
  4o2g-assembly1_A  TM=4.072E-01  e=1.937E+00  Mus musculus
  5swl-assembly1_A  TM=2.322E-01  e=8.561E+00  Shigella flexneri

Radius of gyration: 25.41 Å; Cα contacts (8 Å, |Δi|>4): 226; chains: 2; bounding box: 30×74×59 Å

Secondary structure (DSSP, 8-state):
-HHHHTPPTT--EE-EE-TTS-EESHHHHHHHHHHHHHHT-TTTS-SSSSSGGGS-HHHHHHHHHHHHHHEE-TTTS-HHHHHHHHHHHHHHHHHHHHHHHHHHHHHHHHHHHHH-/-HHHHTPPTT--EE-EE-TTS-EESHHHHHHHHHHHHHHT-TTTS-SSSSSGGGS-HHHHHHHHHHHHHHEE-TTTS-HHHHHHHHHHHHHHHHHHHHHHHHHHHHHHHHHHHHH-

Solvent-accessible surface area (backbone atoms only — not comparable to full-atom values): 12857 Å² total; per-residue (Å²): 109,65,70,58,76,61,46,54,89,88,45,55,48,70,36,50,50,49,96,84,27,43,67,39,69,76,49,26,54,54,48,54,54,46,41,44,53,46,29,70,30,53,93,62,36,64,74,88,55,93,49,74,88,71,56,52,69,67,45,56,50,49,50,50,50,55,49,55,54,39,32,40,42,83,82,41,49,51,69,67,56,53,51,52,50,28,48,52,42,29,50,52,49,50,52,52,48,21,52,51,44,33,51,56,48,49,56,48,44,53,48,44,55,70,70,97,108,65,70,59,77,62,45,53,89,88,46,57,47,70,34,48,49,49,99,84,27,44,67,38,68,76,50,28,55,54,48,54,54,48,42,45,52,46,28,70,30,54,93,64,34,61,73,88,54,93,49,76,89,72,57,52,70,67,45,56,50,50,51,51,50,56,49,55,55,40,32,38,44,82,83,40,48,52,68,68,55,52,51,52,50,30,48,52,43,29,51,51,48,51,51,51,48,21,51,50,43,32,52,56,48,48,56,48,43,55,48,45,56,70,70,96

pLDDT: mean 91.77, std 10.95, range [43.34, 98.69]

Foldseek 3Di:
DVCLLPDPFPDAAEFEDDPQLQTDDPVSVVLLVVLLVQLVDCVLNNDPDPALVPDDPVSLVSSLVSSVRHHDSVCSHDSVNSSVSSRVSNVVVVVVVVVVVVVVVVVVVVVVVVVD/DVCLLPDDFPDAAEFEADPQLQTDDPVSVVLLVVLLVQLVDCVLNNDPDPALVPDDPVSLVSSLVSSVRHHDSVCSHDSVNSSVSSRVSNVVVVVVVVVVVVVVVVVVVVVVVVVD